Protein AF-0000000086745565 (afdb_homodimer)

Solvent-accessible surface area (backbone atoms only — not comparable to full-atom values): 11510 Å² total; per-residue (Å²): 130,55,70,65,55,52,52,44,17,52,50,44,33,50,50,51,52,50,24,38,62,73,62,27,56,61,54,42,18,61,57,50,69,50,57,51,71,51,57,56,51,26,67,67,38,85,82,17,59,44,42,43,47,15,23,44,37,44,57,38,45,61,80,51,65,63,80,61,75,71,60,42,80,76,49,33,56,52,49,52,48,50,50,50,52,48,49,51,47,42,58,66,63,46,75,80,77,62,73,59,58,70,68,64,105,129,54,69,66,53,53,52,43,18,51,52,45,33,52,51,51,53,49,25,37,61,72,60,27,56,61,56,41,16,62,55,50,70,52,57,52,71,50,56,58,52,26,67,68,38,84,83,16,58,46,41,42,48,16,23,44,38,46,57,40,51,62,72,59,64,67,82,63,79,71,68,46,76,76,50,34,54,48,48,50,47,48,48,45,51,46,47,50,45,42,57,67,63,42,73,78,76,60,74,59,62,69,66,64,104

Secondary structure (DSSP, 8-state):
--HHHHHHHHHHHHHHHHHHHHH-HHHHHHHHTS-HHHHHHHHH-TTSHHHHHHHHHHHHTTTS--------HHHHHHHHHHHHHHHHHHHHHS----GGGGGT-/--HHHHHHHHHHHHHHHHHHHHH-HHHHHHHHTS-HHHHHHHHH-TTSHHHHHHHHHHHHTTT---------HHHHHHHHHHHHHHHHHHHHHS----GGGGGG-

Foldseek 3Di:
DDPVLVVQLVVQLVVVVVVCVVCDLCNVCVVVVHDSVVSVVQNPDCPHVSSVVSSVCSVVVVPVPPVPCPCDDVNVVVVVVVVVVVVVVCVVVVPPPPPVVVVVD/DDPVLVVQLVVQLVVVVVVCVVCDLCNVCVVVVHDSVVSVVQNPDCPHVSSVVSSVCSVVVVPPPPPPPPCPDVNVVVVVVVVVVVVVVCVVVVPPPPPVVVVVD

InterPro domains:
  IPR007933 Transcription activator CII [PF05269] (6-88)
  IPR010982 Lambda repressor-like, DNA-binding domain superfamily [G3DSA:1.10.260.40] (3-91)
  IPR010982 Lambda repressor-like, DNA-binding domain superfamily [SSF47413] (5-90)

Structure (mmCIF, N/CA/C/O backbone):
data_AF-0000000086745565-model_v1
#
loop_
_entity.id
_entity.type
_entity.pdbx_description
1 polymer 'Transcriptional regulator'
#
loop_
_atom_site.group_PDB
_atom_site.id
_atom_site.type_symbol
_atom_site.label_atom_id
_atom_site.label_alt_id
_atom_site.label_comp_id
_atom_site.label_asym_id
_atom_site.label_entity_id
_atom_site.label_seq_id
_atom_site.pdbx_PDB_ins_code
_atom_site.Cartn_x
_atom_site.Cartn_y
_atom_site.Cartn_z
_atom_site.occupancy
_atom_site.B_iso_or_equiv
_atom_site.auth_seq_id
_atom_site.auth_comp_id
_atom_site.auth_asym_id
_atom_site.auth_atom_id
_atom_site.pdbx_PDB_model_num
ATOM 1 N N . MET A 1 1 ? 4.098 -11.688 15.617 1 62.59 1 MET A N 1
ATOM 2 C CA . MET A 1 1 ? 3.461 -10.453 15.172 1 62.59 1 MET A CA 1
ATOM 3 C C . MET A 1 1 ? 2.566 -9.875 16.266 1 62.59 1 MET A C 1
ATOM 5 O O . MET A 1 1 ? 1.896 -10.617 16.984 1 62.59 1 MET A O 1
ATOM 9 N N . ASN A 1 2 ? 2.77 -8.633 16.641 1 78.69 2 ASN A N 1
ATOM 10 C CA . ASN A 1 2 ? 2 -7.973 17.688 1 78.69 2 ASN A CA 1
ATOM 11 C C . ASN A 1 2 ? 0.573 -7.68 17.234 1 78.69 2 ASN A C 1
ATOM 13 O O . ASN A 1 2 ? 0.302 -7.598 16.031 1 78.69 2 ASN A O 1
ATOM 17 N N . ILE A 1 3 ? -0.292 -7.793 18.141 1 84.38 3 ILE A N 1
ATOM 18 C CA . ILE A 1 3 ? -1.722 -7.594 17.938 1 84.38 3 ILE A CA 1
ATOM 19 C C . ILE A 1 3 ? -1.954 -6.293 17.172 1 84.38 3 ILE A C 1
ATOM 21 O O . ILE A 1 3 ? -2.836 -6.223 16.312 1 84.38 3 ILE A O 1
ATOM 25 N N . ALA A 1 4 ? -1.113 -5.414 17.359 1 83.75 4 ALA A N 1
ATOM 26 C CA . ALA A 1 4 ? -1.278 -4.117 16.703 1 83.75 4 ALA A CA 1
ATOM 27 C C . ALA A 1 4 ? -0.975 -4.211 15.219 1 83.75 4 ALA A C 1
ATOM 29 O O . ALA A 1 4 ? -1.675 -3.611 14.398 1 83.75 4 ALA A O 1
ATOM 30 N N . MET A 1 5 ? 0.056 -5.016 14.953 1 85.25 5 MET A N 1
ATOM 31 C CA . MET A 1 5 ? 0.427 -5.211 13.555 1 85.25 5 MET A CA 1
ATOM 32 C C . MET A 1 5 ? -0.632 -6.027 12.82 1 85.25 5 MET A C 1
ATOM 34 O O . MET A 1 5 ? -0.918 -5.77 11.648 1 85.25 5 MET A O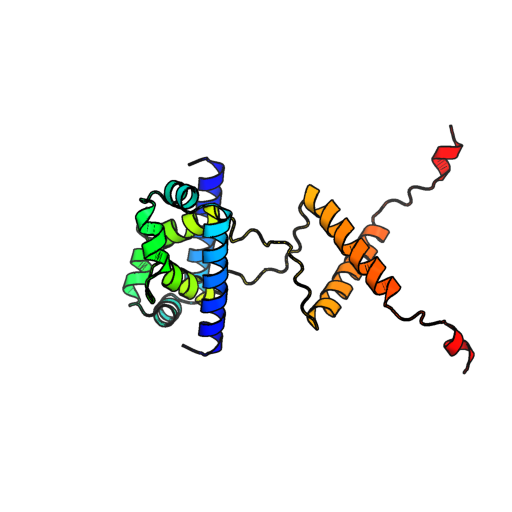 1
ATOM 38 N N . GLU A 1 6 ? -1.213 -6.93 13.523 1 90.75 6 GLU A N 1
ATOM 39 C CA . GLU A 1 6 ? -2.26 -7.762 12.938 1 90.75 6 GLU A CA 1
ATOM 40 C C . GLU A 1 6 ? -3.512 -6.941 12.633 1 90.75 6 GLU A C 1
ATOM 42 O O . GLU A 1 6 ? -4.148 -7.133 11.594 1 90.75 6 GLU A O 1
ATOM 47 N N . ARG A 1 7 ? -3.781 -6.074 13.555 1 90.12 7 ARG A N 1
ATOM 48 C CA . ARG A 1 7 ? -4.953 -5.227 13.359 1 90.12 7 ARG A CA 1
ATOM 49 C C . ARG A 1 7 ? -4.746 -4.281 12.18 1 90.12 7 ARG A C 1
ATOM 51 O O . ARG A 1 7 ? -5.66 -4.078 11.375 1 90.12 7 ARG A O 1
ATOM 58 N N . LYS A 1 8 ? -3.576 -3.824 12.125 1 86.81 8 LYS A N 1
ATOM 59 C CA . LYS A 1 8 ? -3.264 -2.92 11.023 1 86.81 8 LYS A CA 1
ATOM 60 C C . LYS A 1 8 ? -3.291 -3.654 9.688 1 86.81 8 LYS A C 1
ATOM 62 O O . LYS A 1 8 ? -3.801 -3.129 8.695 1 86.81 8 LYS A O 1
ATOM 67 N N . THR A 1 9 ? -2.777 -4.809 9.711 1 92.44 9 THR A N 1
ATOM 68 C CA . THR A 1 9 ? -2.775 -5.637 8.516 1 92.44 9 THR A CA 1
ATOM 69 C C . THR A 1 9 ? -4.199 -5.895 8.031 1 92.44 9 THR A C 1
ATOM 71 O O . THR A 1 9 ? -4.488 -5.773 6.84 1 92.44 9 THR A O 1
ATOM 74 N N . LYS A 1 10 ? -5.043 -6.18 8.961 1 92.06 10 LYS A N 1
ATOM 75 C CA . LYS A 1 10 ? -6.43 -6.477 8.617 1 92.06 10 LYS A CA 1
ATOM 76 C C . LYS A 1 10 ? -7.137 -5.242 8.062 1 92.06 10 LYS A C 1
ATOM 78 O O . LYS A 1 10 ? -7.969 -5.352 7.16 1 92.06 10 LYS A O 1
ATOM 83 N N . GLU A 1 11 ? -6.816 -4.145 8.555 1 87.94 11 GLU A N 1
ATOM 84 C CA . GLU A 1 11 ? -7.395 -2.891 8.078 1 87.94 11 GLU A CA 1
ATOM 85 C C . GLU A 1 11 ? -6.957 -2.592 6.645 1 87.94 11 GLU A C 1
ATOM 87 O O . GLU A 1 11 ? -7.777 -2.207 5.809 1 87.94 11 GLU A O 1
ATOM 92 N N . ILE A 1 12 ? -5.734 -2.766 6.438 1 91.25 12 ILE A N 1
ATOM 93 C CA . ILE A 1 12 ? -5.191 -2.508 5.109 1 91.25 12 ILE A CA 1
ATOM 94 C C . ILE A 1 12 ? -5.785 -3.5 4.109 1 91.25 12 ILE A C 1
ATOM 96 O O . ILE A 1 12 ? -6.188 -3.115 3.01 1 91.25 12 ILE A O 1
ATOM 100 N N . GLU A 1 13 ? -5.863 -4.695 4.559 1 92.44 13 GLU A N 1
ATOM 101 C CA . GLU A 1 13 ? -6.461 -5.727 3.715 1 92.44 13 GLU A CA 1
ATOM 102 C C . GLU A 1 13 ? -7.891 -5.359 3.328 1 92.44 13 GLU A C 1
ATOM 104 O O . GLU A 1 13 ? -8.273 -5.48 2.162 1 92.44 13 GLU A O 1
ATOM 109 N N . SER A 1 14 ? -8.617 -4.938 4.301 1 89.88 14 SER A N 1
ATOM 110 C CA . SER A 1 14 ? -10.008 -4.547 4.059 1 89.88 14 SER A CA 1
ATOM 111 C C . SER A 1 14 ? -10.094 -3.396 3.064 1 89.88 14 SER A C 1
ATOM 113 O O . SER A 1 14 ? -10.953 -3.395 2.182 1 89.88 14 SER A O 1
ATOM 115 N N . ARG A 1 15 ? -9.203 -2.51 3.197 1 88.81 15 ARG A N 1
ATOM 116 C CA . ARG A 1 15 ? -9.18 -1.36 2.299 1 88.81 15 ARG A CA 1
ATOM 117 C C . ARG A 1 15 ? -8.844 -1.786 0.874 1 88.81 15 ARG A C 1
ATOM 119 O O . ARG A 1 15 ? -9.438 -1.289 -0.085 1 88.81 15 ARG A O 1
ATOM 126 N N . ILE A 1 16 ? -7.953 -2.688 0.739 1 93.06 16 ILE A N 1
ATOM 127 C CA . ILE A 1 16 ? -7.566 -3.176 -0.581 1 93.06 16 ILE A CA 1
ATOM 128 C C . ILE A 1 16 ? -8.734 -3.918 -1.221 1 93.06 16 ILE A C 1
ATOM 130 O O . ILE A 1 16 ? -9.062 -3.693 -2.391 1 93.06 16 ILE A O 1
ATOM 134 N N . ARG A 1 17 ? -9.359 -4.695 -0.455 1 92.44 17 ARG A N 1
ATOM 135 C CA . ARG A 1 17 ? -10.492 -5.457 -0.973 1 92.44 17 ARG A CA 1
ATOM 136 C C . ARG A 1 17 ? -11.617 -4.531 -1.417 1 92.44 17 ARG A C 1
ATOM 138 O O . ARG A 1 17 ? -12.203 -4.73 -2.48 1 92.44 17 ARG A O 1
ATOM 145 N N . LYS A 1 18 ? -11.867 -3.547 -0.609 1 87.31 18 LYS A N 1
ATOM 146 C CA . LYS A 1 18 ? -12.883 -2.559 -0.976 1 87.31 18 LYS A CA 1
ATOM 147 C C . LYS A 1 18 ? -12.492 -1.825 -2.256 1 87.31 18 LYS A C 1
ATOM 149 O O . LYS A 1 18 ? -13.344 -1.574 -3.115 1 87.31 18 LYS A O 1
ATOM 154 N N . GLY A 1 19 ? -11.258 -1.539 -2.348 1 88.19 19 GLY A N 1
ATOM 155 C CA . GLY A 1 19 ? -10.773 -0.889 -3.555 1 88.19 19 GLY A CA 1
ATOM 156 C C . GLY A 1 19 ? -10.953 -1.733 -4.801 1 88.19 19 GLY A C 1
ATOM 157 O O . GLY A 1 19 ? -11.305 -1.214 -5.863 1 88.19 19 GLY A O 1
ATOM 158 N N . ILE A 1 20 ? -10.727 -2.975 -4.656 1 92.94 20 ILE A N 1
ATOM 159 C CA . ILE A 1 20 ? -10.898 -3.898 -5.77 1 92.94 20 ILE A CA 1
ATOM 160 C C . ILE A 1 20 ? -12.375 -3.939 -6.18 1 92.94 20 ILE A C 1
ATOM 162 O O . ILE A 1 20 ? -12.695 -3.914 -7.371 1 92.94 20 ILE A O 1
ATOM 166 N N . ILE A 1 21 ? -13.219 -3.951 -5.234 1 89.25 21 ILE A N 1
ATOM 167 C CA . ILE A 1 21 ? -14.648 -4.023 -5.492 1 89.25 21 ILE A CA 1
ATOM 168 C C . ILE A 1 21 ? -15.117 -2.74 -6.176 1 89.25 21 ILE A C 1
ATOM 170 O O . ILE A 1 21 ? -15.852 -2.787 -7.164 1 89.25 21 ILE A O 1
ATOM 174 N N . VAL A 1 22 ? -14.68 -1.612 -5.699 1 85.62 22 VAL A N 1
ATOM 175 C CA . VAL A 1 22 ? -15.109 -0.311 -6.203 1 85.62 22 VAL A CA 1
ATOM 176 C C . VAL A 1 22 ? -14.602 -0.118 -7.633 1 85.62 22 VAL A C 1
ATOM 178 O O . VAL A 1 22 ? -15.336 0.352 -8.5 1 85.62 22 VAL A O 1
ATOM 181 N N . THR A 1 23 ? -13.375 -0.431 -7.867 1 92.06 23 THR A N 1
ATOM 182 C CA . THR A 1 23 ? -12.766 -0.276 -9.188 1 92.06 23 THR A CA 1
ATOM 183 C C . THR A 1 23 ? -13.289 -1.331 -10.156 1 92.06 23 THR A C 1
ATOM 185 O O . THR A 1 23 ? -13.453 -1.062 -11.344 1 92.06 23 THR A O 1
ATOM 188 N N . GLY A 1 24 ? -13.555 -2.508 -9.695 1 93.44 24 GLY A N 1
ATOM 189 C CA . GLY A 1 24 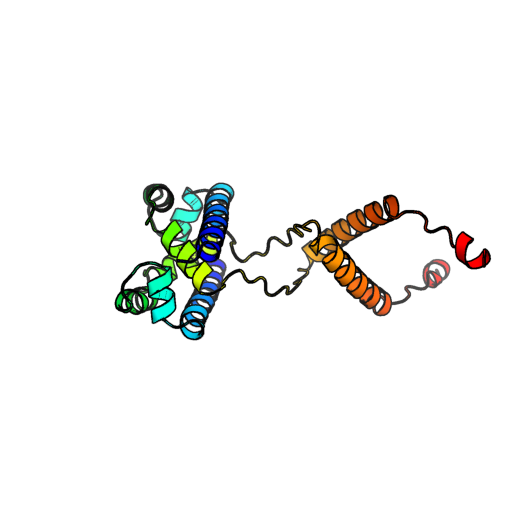? -13.945 -3.652 -10.5 1 93.44 24 GLY A CA 1
ATOM 190 C C . GLY A 1 24 ? -12.82 -4.645 -10.711 1 93.44 24 GLY A C 1
ATOM 191 O O . GLY A 1 24 ? -11.742 -4.277 -11.18 1 93.44 24 GLY A O 1
ATOM 192 N N . PRO A 1 25 ? -13.125 -5.867 -10.344 1 94.19 25 PRO A N 1
ATOM 193 C CA . PRO A 1 25 ? -12.07 -6.891 -10.414 1 94.19 25 PRO A CA 1
ATOM 194 C C . PRO A 1 25 ? -11.461 -7.012 -11.805 1 94.19 25 PRO A C 1
ATOM 196 O O . PRO A 1 25 ? -10.25 -7.242 -11.93 1 94.19 25 PRO A O 1
ATOM 199 N N . LYS A 1 26 ? -12.219 -6.832 -12.836 1 95.56 26 LYS A N 1
ATOM 200 C CA . LYS A 1 26 ? -11.711 -6.918 -14.195 1 95.56 26 LYS A CA 1
ATOM 201 C C . LYS A 1 26 ? -10.75 -5.77 -14.492 1 95.56 26 LYS A C 1
ATOM 203 O O . LYS A 1 26 ? -9.703 -5.977 -15.117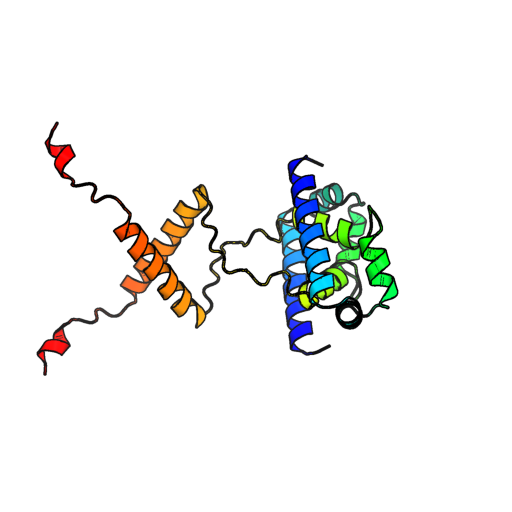 1 95.56 26 LYS A O 1
ATOM 208 N N . HIS A 1 27 ? -11.078 -4.625 -14.102 1 94.81 27 HIS A N 1
ATOM 209 C CA . HIS A 1 27 ? -10.234 -3.455 -14.328 1 94.81 27 HIS A CA 1
ATOM 210 C C . HIS A 1 27 ? -8.93 -3.557 -13.539 1 94.81 27 HIS A C 1
ATOM 212 O O . HIS A 1 27 ? -7.863 -3.217 -14.062 1 94.81 27 HIS A O 1
ATOM 218 N N . VAL A 1 28 ? -9.039 -4.043 -12.352 1 95.69 28 VAL A N 1
ATOM 219 C CA . VAL A 1 28 ? -7.844 -4.215 -11.531 1 95.69 28 VAL A CA 1
ATOM 220 C C . VAL A 1 28 ? -6.922 -5.25 -12.172 1 95.69 28 VAL A C 1
ATOM 222 O O . VAL A 1 28 ? -5.707 -5.039 -12.258 1 95.69 28 VAL A O 1
ATOM 225 N N . ALA A 1 29 ? -7.52 -6.352 -12.656 1 97.25 29 ALA A N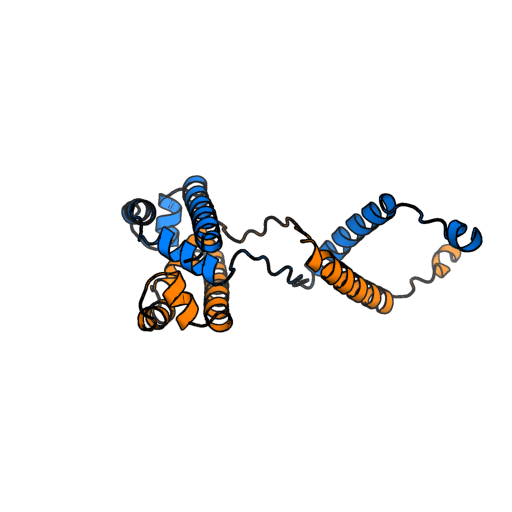 1
ATOM 226 C CA . ALA A 1 29 ? -6.742 -7.402 -13.305 1 97.25 29 ALA A CA 1
ATOM 227 C C . ALA A 1 29 ? -6 -6.863 -14.523 1 97.25 29 ALA A C 1
ATOM 229 O O . ALA A 1 29 ? -4.812 -7.137 -14.703 1 97.25 29 ALA A O 1
ATOM 230 N N . ASP A 1 30 ? -6.672 -6.074 -15.273 1 95.25 30 ASP A N 1
ATOM 231 C CA . ASP A 1 30 ? -6.074 -5.473 -16.469 1 95.25 30 ASP A CA 1
ATOM 232 C C . ASP A 1 30 ? -4.93 -4.535 -16.094 1 95.25 30 ASP A C 1
ATOM 234 O O . ASP A 1 30 ? -3.898 -4.504 -16.766 1 95.25 30 ASP A O 1
ATOM 238 N N . ALA A 1 31 ? -5.102 -3.869 -15.008 1 93.62 31 ALA A N 1
ATOM 239 C CA . ALA A 1 31 ? -4.098 -2.906 -14.562 1 93.62 31 ALA A CA 1
ATOM 240 C C . ALA A 1 31 ? -2.842 -3.613 -14.062 1 93.62 31 ALA A C 1
ATOM 242 O O . ALA A 1 31 ? -1.726 -3.129 -14.266 1 93.62 31 ALA A O 1
ATOM 243 N N . VAL A 1 32 ? -3.064 -4.73 -13.406 1 94.19 32 VAL A N 1
ATOM 244 C CA . VAL A 1 32 ? -1.944 -5.469 -12.836 1 94.19 32 VAL A CA 1
ATOM 245 C C . VAL A 1 32 ? -1.324 -6.371 -13.898 1 94.19 32 VAL A C 1
ATOM 247 O O . VAL A 1 32 ? -0.144 -6.723 -13.82 1 94.19 32 VAL A O 1
ATOM 250 N N . GLY A 1 33 ? -2.047 -6.793 -14.852 1 93.44 33 GLY A N 1
ATOM 251 C CA . GLY A 1 33 ? -1.58 -7.672 -15.914 1 93.44 33 GLY A CA 1
ATOM 252 C C . GLY A 1 33 ? -1.79 -9.141 -15.602 1 93.44 33 GLY A C 1
ATOM 253 O O . GLY A 1 33 ? -0.918 -9.969 -15.875 1 93.44 33 GLY A O 1
ATOM 254 N N . VAL A 1 34 ? -2.824 -9.445 -14.914 1 94.5 34 VAL A N 1
ATOM 255 C CA . VAL A 1 34 ? -3.141 -10.836 -14.586 1 94.5 34 VAL A CA 1
ATOM 256 C C . VAL A 1 34 ? -4.555 -11.164 -15.055 1 94.5 34 VAL A C 1
ATOM 258 O O . VAL A 1 34 ? -5.281 -10.281 -15.523 1 94.5 34 VAL A O 1
ATOM 261 N N . HIS A 1 35 ? -4.855 -12.422 -15.016 1 95.38 35 HIS A N 1
ATOM 262 C CA . HIS A 1 35 ? -6.227 -12.82 -15.312 1 95.38 35 HIS A CA 1
ATOM 263 C C . HIS A 1 35 ? -7.156 -12.5 -14.148 1 95.38 35 HIS A C 1
ATOM 265 O O . HIS A 1 35 ? -6.762 -12.609 -12.984 1 95.38 35 HIS A O 1
ATOM 271 N N . GLN A 1 36 ? -8.352 -12.219 -14.492 1 93.44 36 GLN A N 1
ATOM 272 C CA . GLN A 1 36 ? -9.352 -11.836 -13.492 1 93.44 36 GLN A CA 1
ATOM 273 C C . GLN A 1 36 ? -9.516 -12.93 -12.445 1 93.44 36 GLN A C 1
ATOM 275 O O . GLN A 1 36 ? -9.75 -12.641 -11.266 1 93.44 36 GLN A O 1
ATOM 280 N N . SER A 1 37 ? -9.32 -14.094 -12.805 1 94 37 SER A N 1
ATOM 281 C CA . SER A 1 37 ? -9.469 -15.211 -11.875 1 94 37 SER A CA 1
ATOM 282 C C . SER A 1 37 ? -8.414 -15.164 -10.773 1 94 37 SER A C 1
ATOM 284 O O . SER A 1 37 ? -8.609 -15.727 -9.695 1 94 37 SER A O 1
ATOM 286 N N . GLN A 1 38 ? -7.312 -14.539 -11.102 1 94.56 38 GLN A N 1
ATOM 287 C CA . GLN A 1 38 ? -6.238 -14.422 -10.117 1 94.56 38 GLN A CA 1
ATOM 288 C C . GLN A 1 38 ? -6.617 -13.469 -8.992 1 94.56 38 GLN A C 1
ATOM 290 O O . GLN A 1 38 ? -6.23 -13.672 -7.84 1 94.56 38 GLN A O 1
ATOM 295 N N . ILE A 1 39 ? -7.473 -12.484 -9.312 1 94.62 39 ILE A N 1
ATOM 296 C CA . ILE A 1 39 ? -7.859 -11.469 -8.336 1 94.62 39 ILE A CA 1
ATOM 297 C C . ILE A 1 39 ? -8.617 -12.125 -7.184 1 94.62 39 ILE A C 1
ATOM 299 O O . ILE A 1 39 ? -8.375 -11.805 -6.016 1 94.62 39 ILE A O 1
ATOM 303 N N . SER A 1 40 ? -9.5 -13.07 -7.488 1 92.62 40 SER A N 1
ATOM 304 C CA . SER A 1 40 ? -10.25 -13.789 -6.461 1 92.62 40 SER A CA 1
ATOM 305 C C . SER A 1 40 ? -9.32 -14.617 -5.586 1 92.62 40 SER A C 1
ATOM 307 O O . SER A 1 40 ? -9.492 -14.672 -4.367 1 92.62 40 SER A O 1
ATOM 309 N N . ARG A 1 41 ? -8.352 -15.234 -6.262 1 92 41 ARG A N 1
ATOM 310 C CA . ARG A 1 41 ? -7.398 -16.062 -5.539 1 92 41 ARG A CA 1
ATOM 311 C C . ARG A 1 41 ? -6.539 -15.234 -4.598 1 92 41 ARG A C 1
ATOM 313 O O . ARG A 1 41 ? -6.234 -15.656 -3.482 1 92 41 ARG A O 1
ATOM 320 N N . TRP A 1 42 ? -6.172 -14.055 -5.043 1 93.31 42 TRP A N 1
ATOM 321 C CA . TRP A 1 42 ? -5.359 -13.141 -4.246 1 93.31 42 TRP A CA 1
ATOM 322 C C . TRP A 1 42 ? -6.074 -12.766 -2.951 1 93.31 42 TRP A C 1
ATOM 324 O O . TRP A 1 42 ? -5.426 -12.516 -1.931 1 93.31 42 TRP A O 1
ATOM 334 N N . GLN A 1 43 ? -7.395 -12.75 -2.939 1 92.06 43 GLN A N 1
ATOM 335 C CA . GLN A 1 43 ? -8.188 -12.281 -1.809 1 92.06 43 GLN A CA 1
ATOM 336 C C . GLN A 1 43 ? -8.586 -13.438 -0.901 1 92.06 43 GLN A C 1
ATOM 338 O O . GLN A 1 43 ? -8.836 -13.242 0.291 1 92.06 43 GLN A O 1
ATOM 343 N N . ALA A 1 44 ? -8.602 -14.602 -1.415 1 83.88 44 ALA A N 1
ATOM 344 C CA . ALA A 1 44 ? -9.188 -15.75 -0.729 1 83.88 44 ALA A CA 1
ATOM 345 C C . ALA A 1 44 ? -8.18 -16.406 0.201 1 83.88 44 ALA A C 1
ATOM 347 O O . ALA A 1 44 ? -8.531 -16.859 1.295 1 83.88 44 ALA A O 1
ATOM 348 N N . GLU A 1 45 ? -6.953 -16.391 -0.174 1 83.56 45 GLU A N 1
ATOM 349 C CA . GLU A 1 45 ? -5.945 -17.125 0.58 1 83.56 45 GLU A CA 1
ATOM 350 C C . GLU A 1 45 ? -5.465 -16.328 1.787 1 83.56 45 GLU A C 1
ATOM 352 O O . GLU A 1 45 ? -5.195 -15.133 1.676 1 83.56 45 GLU A O 1
ATOM 357 N N . GLU A 1 46 ? -5.41 -16.953 2.945 1 82.62 46 GLU A N 1
ATOM 358 C CA . GLU A 1 46 ? -4.938 -16.359 4.191 1 82.62 46 GLU A CA 1
ATOM 359 C C . GLU A 1 46 ? -3.51 -15.844 4.047 1 82.62 46 GLU A C 1
ATOM 361 O O . GLU A 1 46 ? -3.145 -14.836 4.652 1 82.62 46 GLU A O 1
ATOM 366 N N . THR A 1 47 ? -2.797 -16.5 3.273 1 82.88 47 THR A N 1
ATOM 367 C CA . THR A 1 47 ? -1.428 -16.078 3.006 1 82.88 47 THR A CA 1
ATOM 368 C C . THR A 1 47 ? -1.267 -15.648 1.55 1 82.88 47 THR A C 1
ATOM 370 O O . THR A 1 47 ? -0.213 -15.867 0.947 1 82.88 47 THR A O 1
ATOM 373 N N . GLY A 1 48 ? -2.377 -15.141 1.035 1 91.25 48 GLY A N 1
ATOM 374 C CA . GLY A 1 48 ? -2.377 -14.75 -0.365 1 91.25 48 GLY A CA 1
ATOM 375 C C . GLY A 1 48 ? -1.717 -13.406 -0.607 1 91.25 48 GLY A C 1
ATOM 376 O O . GLY A 1 48 ? -1.173 -12.797 0.318 1 91.25 48 GLY A O 1
ATOM 377 N N . PHE A 1 49 ? -1.787 -13.094 -1.826 1 94.56 49 PHE A N 1
ATOM 378 C CA . PHE A 1 49 ? -1.134 -11.883 -2.305 1 94.56 49 PHE A CA 1
ATOM 379 C C . PHE A 1 49 ? -1.613 -10.664 -1.525 1 94.56 49 PHE A C 1
ATOM 381 O O . PHE A 1 49 ? -0.803 -9.867 -1.059 1 94.56 49 PHE A O 1
ATOM 388 N N . VAL A 1 50 ? -2.869 -10.5 -1.287 1 96.25 50 VAL A N 1
ATOM 389 C CA . VAL A 1 50 ? -3.453 -9.328 -0.648 1 96.25 50 VAL A CA 1
ATOM 390 C C . VAL A 1 50 ? -3.029 -9.273 0.818 1 96.25 50 VAL A C 1
ATOM 392 O O . VAL A 1 50 ? -2.67 -8.203 1.328 1 96.25 50 VAL A O 1
ATOM 395 N N . THR A 1 51 ? -3.014 -10.461 1.437 1 95.06 51 THR A N 1
ATOM 396 C CA . THR A 1 51 ? -2.59 -10.523 2.832 1 95.06 51 THR A CA 1
ATOM 397 C C . THR A 1 51 ? -1.113 -10.164 2.965 1 95.06 51 THR A C 1
ATOM 399 O O . THR A 1 51 ? -0.735 -9.391 3.846 1 95.06 51 THR A O 1
ATOM 402 N N . LYS A 1 52 ? -0.269 -10.68 2.115 1 95.38 52 LYS A N 1
ATOM 403 C CA . LYS A 1 52 ? 1.163 -10.398 2.146 1 95.38 52 LYS A CA 1
ATOM 404 C C . LYS A 1 52 ? 1.436 -8.922 1.865 1 95.38 52 LYS A C 1
ATOM 406 O O . LYS A 1 52 ? 2.287 -8.305 2.514 1 95.38 52 LYS A O 1
ATOM 411 N N . ALA A 1 53 ? 0.639 -8.43 0.9 1 96.38 53 ALA A N 1
ATOM 412 C CA . ALA A 1 53 ? 0.774 -7.008 0.59 1 96.38 53 ALA A CA 1
ATOM 413 C C . ALA A 1 53 ? 0.368 -6.145 1.781 1 96.38 53 ALA A C 1
ATOM 415 O O . ALA A 1 53 ? 1.05 -5.172 2.111 1 96.38 53 ALA A O 1
ATOM 416 N N . ALA A 1 54 ? -0.643 -6.574 2.395 1 95 54 ALA A N 1
ATOM 417 C CA . ALA A 1 54 ? -1.113 -5.82 3.555 1 95 54 ALA A CA 1
ATOM 418 C C . ALA A 1 54 ? -0.095 -5.875 4.691 1 95 54 ALA A C 1
ATOM 420 O O . ALA A 1 54 ? 0.161 -4.863 5.352 1 95 54 ALA A O 1
ATOM 421 N N . LYS A 1 55 ? 0.465 -7.004 4.941 1 95.25 55 LYS A N 1
ATOM 422 C CA . LYS A 1 55 ? 1.491 -7.152 5.973 1 95.25 55 LYS A CA 1
ATOM 423 C C . LYS A 1 55 ? 2.711 -6.289 5.66 1 95.25 55 LYS A C 1
ATOM 425 O O . LYS A 1 55 ? 3.27 -5.652 6.551 1 95.25 55 LYS A O 1
ATOM 430 N N . LEU A 1 56 ? 3.078 -6.316 4.441 1 95.56 56 LEU A N 1
ATOM 431 C CA . LEU A 1 56 ? 4.191 -5.484 4 1 95.56 56 LEU A CA 1
ATOM 432 C C . LEU A 1 56 ? 3.912 -4.008 4.277 1 95.56 56 LEU A C 1
ATOM 434 O O . LEU A 1 56 ? 4.73 -3.322 4.891 1 95.56 56 LEU A O 1
ATOM 438 N N . LEU A 1 57 ? 2.754 -3.562 3.855 1 94.12 57 LEU A N 1
ATOM 439 C CA . LEU A 1 57 ? 2.381 -2.162 4.023 1 94.12 57 LEU A CA 1
ATOM 440 C C . LEU A 1 57 ? 2.277 -1.8 5.5 1 94.12 57 LEU A C 1
ATOM 442 O O . LEU A 1 57 ? 2.693 -0.712 5.906 1 94.12 57 LEU A O 1
ATOM 446 N N . ALA A 1 58 ? 1.766 -2.697 6.234 1 92.56 58 ALA A N 1
ATOM 447 C CA . ALA A 1 58 ? 1.683 -2.475 7.676 1 92.56 58 ALA A CA 1
ATOM 448 C C . ALA A 1 58 ? 3.072 -2.393 8.297 1 92.56 58 ALA A C 1
ATOM 450 O O . ALA A 1 58 ? 3.334 -1.528 9.141 1 92.56 58 ALA A O 1
ATOM 451 N N . ALA A 1 59 ? 3.906 -3.236 7.922 1 93.88 59 ALA A N 1
ATOM 452 C CA . ALA A 1 59 ? 5.25 -3.305 8.492 1 93.88 59 ALA A CA 1
ATOM 453 C C . ALA A 1 59 ? 6.031 -2.025 8.203 1 93.88 59 ALA A C 1
ATOM 455 O O . ALA A 1 59 ? 6.801 -1.56 9.055 1 93.88 59 ALA A O 1
ATOM 456 N N . ILE A 1 60 ? 5.75 -1.476 7.059 1 90.06 60 ILE A N 1
ATOM 457 C CA . ILE A 1 60 ? 6.559 -0.326 6.668 1 90.06 60 ILE A CA 1
ATOM 458 C C . ILE A 1 60 ? 5.828 0.966 7.023 1 90.06 60 ILE A C 1
ATOM 460 O O . ILE A 1 60 ? 6.34 2.062 6.785 1 90.06 60 ILE A O 1
ATOM 464 N N . GLY A 1 61 ? 4.645 0.823 7.52 1 85.62 61 GLY A N 1
ATOM 465 C CA . GLY A 1 61 ? 3.875 2.012 7.852 1 85.62 61 GLY A CA 1
ATOM 466 C C . GLY A 1 61 ? 3.461 2.814 6.633 1 85.62 61 GLY A C 1
ATOM 467 O O . GLY A 1 61 ? 3.561 4.043 6.629 1 85.62 61 GLY A O 1
ATOM 468 N N . PHE A 1 62 ? 3.248 2.098 5.527 1 80.88 62 PHE A N 1
ATOM 469 C CA . PHE A 1 62 ? 2.926 2.707 4.242 1 80.88 62 PHE A CA 1
ATOM 470 C C . PHE A 1 62 ? 1.725 3.637 4.371 1 80.88 62 PHE A C 1
ATOM 472 O O . PHE A 1 62 ? 1.688 4.699 3.75 1 80.88 62 PHE A O 1
ATOM 479 N N . GLU A 1 63 ? 0.603 3.525 4.996 1 60.5 63 GLU A N 1
ATOM 480 C CA . GLU A 1 63 ? -0.539 4.418 5.176 1 60.5 63 GLU A CA 1
ATOM 481 C C . GLU A 1 63 ? -0.167 5.621 6.035 1 60.5 63 GLU A C 1
ATOM 483 O O . GLU A 1 63 ? -0.936 6.578 6.137 1 60.5 63 GLU A O 1
ATOM 488 N N . THR A 1 64 ? 0.911 5.34 6.68 1 45.12 64 THR A N 1
ATOM 489 C CA . THR A 1 64 ? 1.147 6.422 7.629 1 45.12 64 THR A CA 1
ATOM 490 C C . THR A 1 64 ? 1.388 7.738 6.895 1 45.12 64 THR A C 1
ATOM 492 O O . THR A 1 64 ? 2.344 7.863 6.129 1 45.12 64 THR A O 1
ATOM 495 N N . PRO A 1 65 ? 0.371 8.172 6.301 1 40.25 65 PRO A N 1
ATOM 496 C CA . PRO A 1 65 ? 0.603 9.5 5.723 1 40.25 65 PRO A CA 1
ATOM 497 C C . PRO A 1 65 ? 1.726 10.258 6.422 1 40.25 65 PRO A C 1
ATOM 499 O O . PRO A 1 65 ? 1.741 10.352 7.652 1 40.25 65 PRO A O 1
ATOM 502 N N . VAL A 1 66 ? 2.869 9.844 6.086 1 33.53 66 VAL A N 1
ATOM 503 C CA . VAL A 1 66 ? 3.838 10.867 6.453 1 33.53 66 VAL A CA 1
ATOM 504 C C . VAL A 1 66 ? 3.219 12.25 6.277 1 33.53 66 VAL A C 1
ATOM 506 O O . VAL A 1 66 ? 2.674 12.562 5.215 1 33.53 66 VAL A O 1
ATOM 509 N N . SER A 1 67 ? 2.48 12.703 7.223 1 33.06 67 SER A N 1
ATOM 510 C CA . SER A 1 67 ? 2.219 14.141 7.207 1 33.06 67 SER A CA 1
ATOM 511 C C . SER A 1 67 ? 3.328 14.898 6.484 1 33.06 67 SER A C 1
ATOM 513 O O . SER A 1 67 ? 4.086 15.641 7.113 1 33.06 67 SER A O 1
ATOM 515 N N . GLU A 1 68 ? 4.117 14.148 5.734 1 32.03 68 GLU A N 1
ATOM 516 C CA . GLU A 1 68 ? 5.066 15.062 5.105 1 32.03 68 GLU A CA 1
ATOM 517 C C . GLU A 1 68 ? 4.367 15.977 4.102 1 32.03 68 GLU A C 1
ATOM 519 O O . GLU A 1 68 ? 3.631 15.508 3.232 1 32.03 68 GLU A O 1
ATOM 524 N N . VAL A 1 69 ? 3.793 17 4.633 1 32.06 69 VAL A N 1
ATOM 525 C CA . VAL A 1 69 ? 3.434 18.188 3.846 1 32.06 69 VAL A CA 1
ATOM 526 C C . VAL A 1 69 ? 4.414 18.344 2.686 1 32.06 69 VAL A C 1
ATOM 528 O O . VAL A 1 69 ? 5.594 18.641 2.895 1 32.06 69 VAL A O 1
ATOM 531 N N . ILE A 1 70 ? 4.512 17.438 1.848 1 33.38 70 ILE A N 1
ATOM 532 C CA . ILE A 1 70 ? 5.266 17.859 0.673 1 33.38 70 ILE A CA 1
ATOM 533 C C . ILE A 1 70 ? 4.508 18.969 -0.057 1 33.38 70 ILE A C 1
ATOM 535 O O . ILE A 1 70 ? 3.383 18.766 -0.519 1 33.38 70 ILE A O 1
ATOM 539 N N . ILE A 1 71 ? 4.426 20.109 0.488 1 31.69 71 ILE A N 1
ATOM 540 C CA . ILE A 1 71 ? 3.916 21.297 -0.174 1 31.69 71 ILE A CA 1
ATOM 541 C C . ILE A 1 71 ? 4.488 21.391 -1.586 1 31.69 71 ILE A C 1
ATOM 543 O O . ILE A 1 71 ? 5.703 21.531 -1.762 1 31.69 71 ILE A O 1
ATOM 547 N N . HIS A 1 72 ? 4.062 20.641 -2.418 1 34.34 72 HIS A N 1
ATOM 548 C CA . HIS A 1 72 ? 4.402 20.969 -3.799 1 34.34 72 HIS A CA 1
ATOM 549 C C . HIS A 1 72 ? 4.121 22.438 -4.098 1 34.34 72 HIS A C 1
ATOM 551 O O . HIS A 1 72 ? 3.342 23.078 -3.393 1 34.34 72 HIS A O 1
ATOM 557 N N . GLY A 1 73 ? 4.891 22.891 -5.039 1 33.47 73 GLY A N 1
ATOM 558 C CA . GLY A 1 73 ? 4.816 24.281 -5.418 1 33.47 73 GLY A CA 1
ATOM 559 C C . GLY A 1 73 ? 3.398 24.828 -5.445 1 33.47 73 GLY A C 1
ATOM 560 O O . GLY A 1 73 ? 3.104 25.844 -4.816 1 33.47 73 GLY A O 1
ATOM 561 N N . GLU A 1 74 ? 2.566 24.359 -6.355 1 39.59 74 GLU A N 1
ATOM 562 C CA . GLU A 1 74 ? 1.217 24.891 -6.5 1 39.59 74 GLU A CA 1
ATOM 563 C C . GLU A 1 74 ? 0.34 24.516 -5.312 1 39.59 74 GLU A C 1
ATOM 565 O O . GLU A 1 74 ? -0.496 25.297 -4.871 1 39.59 74 GLU A O 1
ATOM 570 N N . GLU A 1 75 ? 0.532 23.453 -4.785 1 40.41 75 GLU A N 1
ATOM 571 C CA . GLU A 1 75 ? -0.269 22.953 -3.676 1 40.41 75 GLU A CA 1
ATOM 572 C C . GLU A 1 75 ? 0.159 23.578 -2.354 1 40.41 75 GLU A C 1
ATOM 574 O O . GLU A 1 75 ? -0.64 23.688 -1.42 1 40.41 75 GLU A O 1
ATOM 579 N N . THR A 1 76 ? 1.298 24.062 -2.303 1 44.78 76 THR A N 1
ATOM 580 C CA . THR A 1 76 ? 1.749 24.859 -1.163 1 44.78 76 THR A CA 1
ATOM 581 C C . THR A 1 76 ? 0.762 25.969 -0.857 1 44.78 76 THR A C 1
ATOM 583 O O . THR A 1 76 ? 0.448 26.234 0.307 1 44.78 76 THR A O 1
ATOM 586 N N . ALA A 1 77 ? 0.325 26.531 -1.952 1 44.88 77 ALA A N 1
ATOM 587 C CA . ALA A 1 77 ? -0.611 27.641 -1.792 1 44.88 77 ALA A CA 1
ATOM 588 C C . ALA A 1 77 ? -1.935 27.156 -1.203 1 44.88 77 ALA A C 1
ATOM 590 O O . ALA A 1 77 ? -2.521 27.828 -0.353 1 44.88 77 ALA A O 1
ATOM 591 N N . GLN A 1 78 ? -2.334 26.031 -1.58 1 45.56 78 GLN A N 1
ATOM 592 C CA . GLN A 1 78 ? -3.611 25.516 -1.104 1 45.56 78 GLN A CA 1
ATOM 593 C C . GLN A 1 78 ? -3.5 25 0.332 1 45.56 78 GLN A C 1
ATOM 595 O O . GLN A 1 78 ? -4.41 25.203 1.138 1 45.56 78 GLN A O 1
ATOM 600 N N . ILE A 1 79 ? -2.467 24.375 0.588 1 50.34 79 ILE A N 1
ATOM 601 C CA . ILE A 1 79 ? -2.24 23.938 1.965 1 50.34 79 ILE A CA 1
ATOM 602 C C . ILE A 1 79 ? -2.107 25.172 2.869 1 50.34 79 ILE A C 1
ATOM 604 O O . ILE A 1 79 ? -2.682 25.203 3.959 1 50.34 79 ILE A O 1
ATOM 608 N N . ALA A 1 80 ? -1.342 26.109 2.342 1 48.31 80 ALA A N 1
ATOM 609 C CA . ALA A 1 80 ? -1.256 27.359 3.088 1 48.31 80 ALA A CA 1
ATOM 610 C C . ALA A 1 80 ? -2.645 27.922 3.369 1 48.31 80 ALA A C 1
ATOM 612 O O . ALA A 1 80 ? -2.916 28.391 4.477 1 48.31 80 ALA A O 1
ATOM 613 N N . LYS A 1 81 ? -3.439 27.766 2.424 1 51.56 81 LYS A N 1
ATOM 614 C CA . LYS A 1 81 ? -4.793 28.297 2.574 1 51.56 81 LYS A CA 1
ATOM 615 C C . LYS A 1 81 ? -5.602 27.453 3.561 1 51.56 81 LYS A C 1
ATOM 617 O O . LYS A 1 81 ? -6.328 27.984 4.398 1 51.56 81 LYS A O 1
ATOM 622 N N . ALA A 1 82 ? -5.438 26.234 3.451 1 51.53 82 ALA A N 1
ATOM 623 C CA . ALA A 1 82 ? -6.203 25.344 4.324 1 51.53 82 ALA A CA 1
ATOM 624 C C . ALA A 1 82 ? -5.719 25.438 5.77 1 51.53 82 ALA A C 1
ATOM 626 O O . ALA A 1 82 ? -6.523 25.469 6.703 1 51.53 82 ALA A O 1
ATOM 627 N N . LEU A 1 83 ? -4.469 25.5 5.891 1 54.5 83 LEU A N 1
ATOM 628 C CA . LEU A 1 83 ? -3.883 25.688 7.215 1 54.5 83 LEU A CA 1
ATOM 629 C C . LEU A 1 83 ? -4.332 27.016 7.824 1 54.5 83 LEU A C 1
ATOM 631 O O . LEU A 1 83 ? -4.641 27.078 9.016 1 54.5 83 LEU A O 1
ATOM 635 N N . GLN A 1 84 ? -4.324 27.969 7.02 1 51.69 84 GLN A N 1
ATOM 636 C CA . GLN A 1 84 ? -4.828 29.266 7.461 1 51.69 84 GLN A CA 1
ATOM 637 C C . GLN A 1 84 ? -6.273 29.156 7.941 1 51.69 84 GLN A C 1
ATOM 639 O O . GLN A 1 84 ? -6.641 29.75 8.961 1 51.69 84 GLN A O 1
ATOM 644 N N . GLU A 1 85 ? -6.953 28.438 7.277 1 52.06 85 GLU A N 1
ATOM 645 C CA . GLU A 1 85 ? -8.359 28.297 7.637 1 52.06 85 GLU A CA 1
ATOM 646 C C . GLU A 1 85 ? -8.516 27.516 8.945 1 52.06 85 GLU A C 1
ATOM 648 O O . GLU A 1 85 ? -9.352 27.875 9.781 1 52.06 85 GLU A O 1
ATOM 653 N N . MET A 1 86 ? -7.719 26.609 9.109 1 51.69 86 MET A N 1
ATOM 654 C CA . MET A 1 86 ? -7.766 25.828 10.336 1 51.69 86 MET A CA 1
ATOM 655 C C . MET A 1 86 ? -7.281 26.641 11.523 1 51.69 86 MET A C 1
ATOM 657 O O . MET A 1 86 ? -7.871 26.594 12.602 1 51.69 86 MET A O 1
ATOM 661 N N . LEU A 1 87 ? -6.215 27.297 11.305 1 49.38 87 LEU A N 1
ATOM 662 C CA . LEU A 1 87 ? -5.695 28.172 12.352 1 49.38 87 LEU A CA 1
ATOM 663 C C . LEU A 1 87 ? -6.715 29.25 12.727 1 49.38 87 LEU A C 1
ATOM 665 O O . LEU A 1 87 ? -6.855 29.594 13.898 1 49.38 87 LEU A O 1
ATOM 669 N N . SER A 1 88 ? -7.285 29.672 11.773 1 50.19 88 SER A N 1
ATOM 670 C CA . SER A 1 88 ? -8.344 30.641 12.023 1 50.19 88 SER A CA 1
ATOM 671 C C . SER A 1 88 ? -9.461 30.031 12.867 1 50.19 88 SER A C 1
ATOM 673 O O . SER A 1 88 ? -10 30.703 13.758 1 50.19 88 SER A O 1
ATOM 675 N N . HIS A 1 89 ? -9.695 28.844 12.625 1 51.56 89 HIS A N 1
ATOM 676 C CA . HIS A 1 89 ? -10.734 28.172 13.383 1 51.56 89 HIS A CA 1
ATOM 677 C C . HIS A 1 89 ? -10.281 27.875 14.805 1 51.56 89 HIS A C 1
ATOM 679 O O . HIS A 1 89 ? -11.055 28 15.75 1 51.56 89 HIS A O 1
ATOM 685 N N . LEU A 1 90 ? -9.133 27.453 14.898 1 47.06 90 LEU A N 1
ATOM 686 C CA . LEU A 1 90 ? -8.57 27.188 16.219 1 47.06 90 LEU A CA 1
ATOM 687 C C . LEU A 1 90 ? -8.422 28.484 17.016 1 47.06 90 LEU A C 1
ATOM 689 O O . LEU A 1 90 ? -8.648 28.5 18.234 1 47.06 90 LEU A O 1
ATOM 693 N N . ARG A 1 91 ? -7.93 29.359 16.297 1 48.47 91 ARG A N 1
ATOM 694 C CA . ARG A 1 91 ? -7.922 30.672 16.938 1 48.47 91 ARG A CA 1
ATOM 695 C C . ARG A 1 91 ? -9.328 31.094 17.344 1 48.47 91 ARG A C 1
ATOM 697 O O . ARG A 1 91 ? -9.516 31.688 18.406 1 48.47 91 ARG A O 1
ATOM 704 N N . GLU A 1 92 ? -10.164 30.672 16.547 1 48.25 92 GLU A N 1
ATOM 705 C CA . GLU A 1 92 ? -11.516 31.016 16.953 1 48.25 92 GLU A CA 1
ATOM 706 C C . GLU A 1 92 ? -12 30.125 18.094 1 48.25 92 GLU A C 1
ATOM 708 O O . GLU A 1 92 ? -12.773 30.562 18.953 1 48.25 92 GLU A O 1
ATOM 713 N N . SER A 1 93 ? -11.477 28.906 18.078 1 43.88 93 SER A N 1
ATOM 714 C CA . SER A 1 93 ? -11.914 28.031 19.156 1 43.88 93 SER A CA 1
ATOM 715 C C . SER A 1 93 ? -10.945 28.094 20.344 1 43.88 93 SER A C 1
ATOM 717 O O . SER A 1 93 ? -11.188 27.469 21.375 1 43.88 93 SER A O 1
ATOM 719 N N . ALA A 1 94 ? -9.672 28.469 20.203 1 42.44 94 ALA A N 1
ATOM 720 C CA . ALA A 1 94 ? -8.781 28.641 21.344 1 42.44 94 ALA A CA 1
ATOM 721 C C . ALA A 1 94 ? -9.367 29.641 22.344 1 42.44 94 ALA A C 1
ATOM 723 O O . ALA A 1 94 ? -9.773 30.734 21.969 1 42.44 94 ALA A O 1
ATOM 724 N N . PRO A 1 95 ? -9.711 29.188 23.359 1 39.75 95 PRO A N 1
ATOM 725 C CA . PRO A 1 95 ? -10.156 30.109 24.422 1 39.75 95 PRO A CA 1
ATOM 726 C C . PRO A 1 95 ? -9.234 31.312 24.578 1 39.75 95 PRO A C 1
ATOM 728 O O . PRO A 1 95 ? -8.047 31.234 24.25 1 39.75 95 PRO A O 1
ATOM 731 N N . SER A 1 96 ? -9.516 32.625 24.375 1 39.09 96 SER A N 1
ATOM 732 C CA . SER A 1 96 ? -8.953 33.875 24.859 1 39.09 96 SER A CA 1
ATOM 733 C C . SER A 1 96 ? -8.242 33.688 26.188 1 39.09 96 SER A C 1
ATOM 735 O O . SER A 1 96 ? -8.883 33.5 27.219 1 39.09 96 SER A O 1
ATOM 737 N N . VAL A 1 97 ? -7.367 32.875 26.375 1 39.56 97 VAL A N 1
ATOM 738 C CA . VAL A 1 97 ? -6.672 32.969 27.656 1 39.56 97 VAL A CA 1
ATOM 739 C C . VAL A 1 97 ? -6.293 34.438 27.906 1 39.56 97 VAL A C 1
ATOM 741 O O 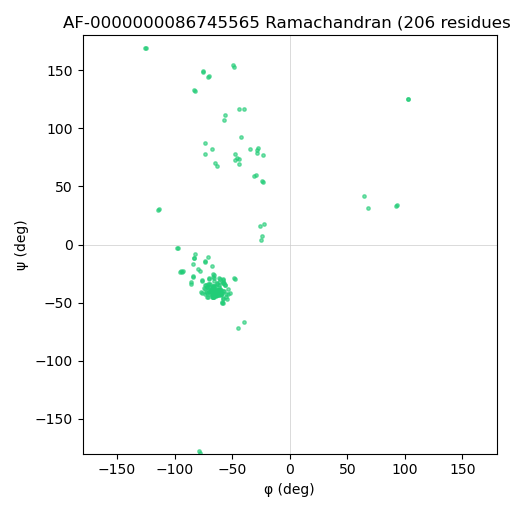. VAL A 1 97 ? -5.59 35.062 27.109 1 39.56 97 VAL A O 1
ATOM 744 N N . THR A 1 98 ? -7.145 35.344 28.219 1 35.28 98 THR A N 1
ATOM 745 C CA . THR A 1 98 ? -7.086 36.594 28.953 1 35.28 98 THR A CA 1
ATOM 746 C C . THR A 1 98 ? -5.965 36.562 29.984 1 35.28 98 THR A C 1
ATOM 748 O O . THR A 1 98 ? -5.875 35.625 30.781 1 35.28 98 THR A O 1
ATOM 751 N N . ALA A 1 99 ? -4.723 36.844 29.578 1 37.16 99 ALA A N 1
ATOM 752 C CA . ALA A 1 99 ? -3.627 37.219 30.469 1 37.16 99 ALA A CA 1
ATOM 753 C C . ALA A 1 99 ? -4.156 37.844 31.766 1 37.16 99 ALA A C 1
ATOM 755 O O . ALA A 1 99 ? -3.387 38.375 32.562 1 37.16 99 ALA A O 1
ATOM 756 N N . ASP A 1 100 ? -5.434 37.875 31.906 1 33.41 100 ASP A N 1
ATOM 757 C CA . ASP A 1 100 ? -5.844 38.5 33.156 1 33.41 100 ASP A CA 1
ATOM 758 C C . ASP A 1 100 ? -5.406 37.656 34.344 1 33.41 100 ASP A C 1
ATOM 760 O O . ASP A 1 100 ? -5.34 38.188 35.469 1 33.41 100 ASP A O 1
ATOM 764 N N . GLU A 1 101 ? -5.297 36.312 34.125 1 35.53 101 GLU A N 1
ATOM 765 C CA . GLU A 1 101 ? -5.199 35.75 35.469 1 35.53 101 GLU A CA 1
ATOM 766 C C . GLU A 1 101 ? -3.77 35.812 36 1 35.53 101 GLU A C 1
ATOM 768 O O . GLU A 1 101 ? -3.49 35.375 37.125 1 35.53 101 GLU A O 1
ATOM 773 N N . ALA A 1 102 ? -2.727 36.125 35.156 1 35.41 102 ALA A N 1
ATOM 774 C CA . ALA A 1 102 ? -1.49 36.219 35.906 1 35.41 102 ALA A CA 1
ATOM 775 C C . ALA A 1 102 ? -1.586 37.344 36.969 1 35.41 102 ALA A C 1
ATOM 777 O O . ALA A 1 102 ? -0.759 37.406 37.875 1 35.41 102 ALA A O 1
ATOM 778 N N . ASN A 1 103 ? -2.363 38.312 36.531 1 29.66 103 ASN A N 1
ATOM 779 C CA . ASN A 1 103 ? -2.309 39.375 37.531 1 29.66 103 ASN A CA 1
ATOM 780 C C . ASN A 1 103 ? -3.074 39.031 38.781 1 29.66 103 ASN A C 1
ATOM 782 O O . ASN A 1 103 ? -3.209 39.875 39.688 1 29.66 103 ASN A O 1
ATOM 786 N N . GLN A 1 104 ? -3.908 37.938 38.531 1 28.5 104 GLN A N 1
ATOM 787 C CA . GLN A 1 104 ? -4.695 37.938 39.75 1 28.5 104 GLN A CA 1
ATOM 788 C C . GLN A 1 104 ? -3.951 37.188 40.875 1 28.5 104 GLN A C 1
ATOM 790 O O . GLN A 1 104 ? -4.32 37.281 42.031 1 28.5 104 GLN A O 1
ATOM 795 N N . ILE A 1 105 ? -2.92 36.375 40.594 1 24.84 105 ILE A N 1
ATOM 796 C CA . ILE A 1 105 ? -2.434 36.094 41.938 1 24.84 105 ILE A CA 1
ATOM 797 C C . ILE A 1 105 ? -1.598 37.281 42.438 1 24.84 105 ILE A C 1
ATOM 799 O O . ILE A 1 105 ? -0.945 37.969 41.625 1 24.84 105 ILE A O 1
ATOM 803 N N . MET B 1 1 ? -1.875 -0.024 -20.344 1 62.28 1 MET B N 1
ATOM 804 C CA . MET B 1 1 ? -1.76 0.796 -19.141 1 62.28 1 MET B CA 1
ATOM 805 C C . MET B 1 1 ? -1.371 2.229 -19.484 1 62.28 1 MET B C 1
ATOM 807 O O . MET B 1 1 ? -0.562 2.451 -20.391 1 62.28 1 MET B O 1
ATOM 811 N N . ASN B 1 2 ? -2.141 3.193 -19.062 1 79.12 2 ASN B N 1
ATOM 812 C CA . ASN B 1 2 ? -1.889 4.602 -19.359 1 79.12 2 ASN B CA 1
ATOM 813 C C . ASN B 1 2 ? -0.665 5.117 -18.609 1 79.12 2 ASN B C 1
ATOM 815 O O . ASN B 1 2 ? -0.266 4.543 -17.594 1 79.12 2 ASN B O 1
ATOM 819 N N . ILE B 1 3 ? 0.031 5.98 -19.25 1 83.69 3 ILE B N 1
ATOM 820 C CA . ILE B 1 3 ? 1.258 6.582 -18.734 1 83.69 3 ILE B CA 1
ATOM 821 C C . ILE B 1 3 ? 1.033 7.082 -17.312 1 83.69 3 ILE B C 1
ATOM 823 O O . ILE B 1 3 ? 1.921 6.973 -16.469 1 83.69 3 ILE B O 1
ATOM 827 N N . ALA B 1 4 ? -0.13 7.41 -17.078 1 83.44 4 ALA B N 1
ATOM 828 C CA . ALA B 1 4 ? -0.431 7.953 -15.75 1 83.44 4 ALA B CA 1
ATOM 829 C C . ALA B 1 4 ? -0.439 6.852 -14.695 1 83.44 4 ALA B C 1
ATOM 831 O O . ALA B 1 4 ? 0.053 7.047 -13.578 1 83.44 4 ALA B O 1
ATOM 832 N N . MET B 1 5 ? -0.955 5.723 -15.141 1 86.06 5 MET B N 1
ATOM 833 C CA . MET B 1 5 ? -0.995 4.582 -14.234 1 86.06 5 MET B CA 1
ATOM 834 C C . MET B 1 5 ? 0.406 4.031 -13.992 1 86.06 5 MET B C 1
ATOM 836 O O . MET B 1 5 ? 0.727 3.604 -12.875 1 86.06 5 MET B O 1
ATOM 840 N N . GLU B 1 6 ? 1.208 4.105 -15 1 90.44 6 GLU B N 1
ATOM 841 C CA . GLU B 1 6 ? 2.582 3.623 -14.891 1 90.44 6 GLU B CA 1
ATOM 842 C C . GLU B 1 6 ? 3.404 4.508 -13.953 1 90.44 6 GLU B C 1
ATOM 844 O O . GLU B 1 6 ? 4.207 4.012 -13.164 1 90.44 6 GLU B O 1
ATOM 849 N N . ARG B 1 7 ? 3.137 5.785 -14.094 1 89.25 7 ARG B N 1
ATOM 850 C CA . ARG B 1 7 ? 3.855 6.723 -13.242 1 89.25 7 ARG B CA 1
ATOM 851 C C . ARG B 1 7 ? 3.447 6.551 -11.781 1 89.25 7 ARG B C 1
ATOM 853 O O . ARG B 1 7 ? 4.297 6.578 -10.883 1 89.25 7 ARG B O 1
ATOM 860 N N . LYS B 1 8 ? 2.225 6.328 -11.648 1 85.88 8 LYS B N 1
ATOM 861 C CA . LYS B 1 8 ? 1.725 6.129 -10.297 1 85.88 8 LYS B CA 1
ATOM 862 C C . LYS B 1 8 ? 2.262 4.836 -9.695 1 85.88 8 LYS B C 1
ATOM 864 O O . LYS B 1 8 ? 2.645 4.801 -8.523 1 85.88 8 LYS B O 1
ATOM 869 N N . THR B 1 9 ? 2.299 3.854 -10.5 1 92.31 9 THR B N 1
ATOM 870 C CA . THR B 1 9 ? 2.83 2.564 -10.07 1 92.31 9 THR B CA 1
ATOM 871 C C . THR B 1 9 ? 4.285 2.699 -9.633 1 92.31 9 THR B C 1
ATOM 873 O O . THR B 1 9 ? 4.672 2.178 -8.578 1 92.31 9 THR B O 1
ATOM 876 N N . LYS B 1 10 ? 5.008 3.432 -10.391 1 90.94 10 LYS B N 1
ATOM 877 C CA . LYS B 1 10 ? 6.426 3.607 -10.094 1 90.94 10 LYS B CA 1
ATOM 878 C C . LYS B 1 10 ? 6.621 4.391 -8.797 1 90.94 10 LYS B C 1
ATOM 880 O O . LYS B 1 10 ? 7.551 4.121 -8.031 1 90.94 10 LYS B O 1
ATOM 885 N N . GLU B 1 11 ? 5.789 5.285 -8.57 1 85.88 11 GLU B N 1
ATOM 886 C CA . GLU B 1 11 ? 5.852 6.078 -7.34 1 85.88 11 GLU B CA 1
ATOM 887 C C . GLU B 1 11 ? 5.555 5.223 -6.113 1 85.88 11 GLU B C 1
ATOM 889 O O . GLU B 1 11 ? 6.254 5.316 -5.102 1 85.88 11 GLU B O 1
ATOM 894 N N . ILE B 1 12 ? 4.582 4.465 -6.234 1 90.12 12 ILE B N 1
ATOM 895 C CA . ILE B 1 12 ? 4.195 3.594 -5.129 1 90.12 12 ILE B CA 1
ATOM 896 C C . ILE B 1 12 ? 5.297 2.57 -4.867 1 90.12 12 ILE B C 1
ATOM 898 O O . ILE B 1 12 ? 5.664 2.326 -3.717 1 90.12 12 ILE B O 1
ATOM 902 N N . GLU B 1 13 ? 5.809 2.07 -5.949 1 91.62 13 GLU B N 1
ATOM 903 C CA . GLU B 1 13 ? 6.91 1.118 -5.828 1 91.62 13 GLU B CA 1
ATOM 904 C C . GLU B 1 13 ? 8.086 1.73 -5.078 1 91.62 13 GLU B C 1
ATOM 906 O O . GLU B 1 13 ? 8.656 1.097 -4.188 1 91.62 13 GLU B O 1
ATOM 911 N N . SER B 1 14 ? 8.422 2.918 -5.465 1 87.81 14 SER B N 1
ATOM 912 C CA . SER B 1 14 ? 9.531 3.617 -4.824 1 87.81 14 SER B CA 1
ATOM 913 C C . SER B 1 14 ? 9.273 3.816 -3.336 1 87.81 14 SER B C 1
ATOM 915 O O . SER B 1 14 ? 10.18 3.645 -2.516 1 87.81 14 SER B O 1
ATOM 917 N N . ARG B 1 15 ? 8.078 4.09 -3.031 1 86.38 15 ARG B N 1
ATOM 918 C CA . ARG B 1 15 ? 7.715 4.301 -1.634 1 86.38 15 ARG B CA 1
ATOM 919 C C . ARG B 1 15 ? 7.812 3.002 -0.841 1 86.38 15 ARG B C 1
ATOM 921 O O . ARG B 1 15 ? 8.273 3 0.301 1 86.38 15 ARG B O 1
ATOM 928 N N . ILE B 1 16 ? 7.418 1.944 -1.435 1 92.06 16 ILE B N 1
ATOM 929 C CA . ILE B 1 16 ? 7.477 0.648 -0.769 1 92.06 16 ILE B CA 1
ATOM 930 C C . ILE B 1 16 ? 8.938 0.25 -0.544 1 92.06 16 ILE B C 1
ATOM 932 O O . ILE B 1 16 ? 9.305 -0.183 0.55 1 92.06 16 ILE B O 1
ATOM 936 N N . ARG B 1 17 ? 9.688 0.483 -1.507 1 90.94 17 ARG B N 1
ATOM 937 C CA . ARG B 1 17 ? 11.102 0.132 -1.396 1 90.94 17 ARG B CA 1
ATOM 938 C C . ARG B 1 17 ? 11.789 0.953 -0.307 1 90.94 17 ARG B C 1
ATOM 940 O O . ARG B 1 17 ? 12.562 0.417 0.486 1 90.94 17 ARG B O 1
ATOM 947 N N . LYS B 1 18 ? 11.461 2.209 -0.31 1 83.56 18 LYS B N 1
ATOM 948 C CA . LYS B 1 18 ? 12.008 3.072 0.736 1 83.56 18 LYS B CA 1
ATOM 949 C C . LYS B 1 18 ? 11.547 2.617 2.117 1 83.56 18 LYS B C 1
ATOM 951 O O . LYS B 1 18 ? 12.328 2.615 3.068 1 83.56 18 LYS B O 1
ATOM 956 N N . GLY B 1 19 ? 10.336 2.225 2.174 1 84.56 19 GLY B N 1
ATOM 957 C CA . GLY B 1 19 ? 9.812 1.718 3.432 1 84.56 19 GLY B CA 1
ATOM 958 C C . GLY B 1 19 ? 10.523 0.464 3.91 1 84.56 19 GLY B C 1
ATOM 959 O O . GLY B 1 19 ? 10.781 0.307 5.105 1 84.56 19 GLY B O 1
ATOM 960 N N . ILE B 1 20 ? 10.82 -0.36 2.99 1 91.25 20 ILE B N 1
ATOM 961 C CA . ILE B 1 20 ? 11.539 -1.587 3.32 1 91.25 20 ILE B CA 1
ATOM 962 C C . ILE B 1 20 ? 12.93 -1.245 3.846 1 91.25 20 ILE B C 1
ATOM 964 O O . ILE B 1 20 ? 13.383 -1.82 4.836 1 91.25 20 ILE B O 1
ATOM 968 N N . ILE B 1 21 ? 13.539 -0.315 3.24 1 86.38 21 ILE B N 1
ATOM 969 C CA . ILE B 1 21 ? 14.883 0.084 3.619 1 86.38 21 ILE B CA 1
ATOM 970 C C . ILE B 1 21 ? 14.867 0.719 5.008 1 86.38 21 ILE B C 1
ATOM 972 O O . ILE B 1 21 ? 15.688 0.386 5.863 1 86.38 21 ILE B O 1
ATOM 976 N N . VAL B 1 22 ? 13.922 1.566 5.258 1 80.5 22 VAL B N 1
ATOM 977 C CA . VAL B 1 22 ? 13.828 2.309 6.512 1 80.5 22 VAL B CA 1
ATOM 978 C C . VAL B 1 22 ? 13.508 1.35 7.656 1 80.5 22 VAL B C 1
ATOM 980 O O . VAL B 1 22 ? 14.094 1.445 8.734 1 80.5 22 VAL B O 1
ATOM 983 N N . THR B 1 23 ? 12.602 0.484 7.449 1 87.69 23 THR B N 1
ATOM 984 C CA . THR B 1 23 ? 12.195 -0.476 8.469 1 87.69 23 THR B CA 1
ATOM 985 C C . THR B 1 23 ? 13.258 -1.554 8.656 1 87.69 23 THR B C 1
ATOM 987 O O . THR B 1 23 ? 13.477 -2.027 9.773 1 87.69 23 THR B O 1
ATOM 990 N N . GLY B 1 24 ? 13.93 -1.936 7.617 1 90.19 24 GLY B N 1
ATOM 991 C CA . GLY B 1 24 ? 14.883 -3.031 7.605 1 90.19 24 GLY B CA 1
ATOM 992 C C . GLY B 1 24 ? 14.328 -4.301 6.984 1 90.19 24 GLY B C 1
ATOM 993 O O . GLY B 1 24 ? 13.281 -4.793 7.402 1 90.19 24 GLY B O 1
ATOM 994 N N . PRO B 1 25 ? 15.055 -4.762 6.004 1 93.06 25 PRO B N 1
ATOM 995 C CA . PRO B 1 25 ? 14.562 -5.934 5.27 1 93.06 25 PRO B CA 1
ATOM 996 C C . PRO B 1 25 ? 14.289 -7.125 6.184 1 93.06 25 PRO B C 1
ATOM 998 O O . PRO B 1 25 ? 13.328 -7.867 5.961 1 93.06 25 PRO B O 1
ATOM 1001 N N . LYS B 1 26 ? 15.07 -7.293 7.211 1 94.75 26 LYS B N 1
ATOM 1002 C CA . LYS B 1 26 ? 14.859 -8.398 8.141 1 94.75 26 LYS B CA 1
ATOM 1003 C C . LYS B 1 26 ? 13.562 -8.219 8.93 1 94.75 26 LYS B C 1
ATOM 1005 O O . LYS B 1 26 ? 12.82 -9.18 9.125 1 94.75 26 LYS B O 1
ATOM 1010 N N . HIS B 1 27 ? 13.305 -7.055 9.367 1 93.44 27 HIS B N 1
ATOM 1011 C CA . HIS B 1 27 ? 12.094 -6.77 10.133 1 93.44 27 HIS B CA 1
ATOM 1012 C C . HIS B 1 27 ? 10.852 -6.914 9.258 1 93.44 27 HIS B C 1
ATOM 1014 O O . HIS B 1 27 ? 9.836 -7.457 9.703 1 93.44 27 HIS B O 1
ATOM 1020 N N . VAL B 1 28 ? 10.961 -6.48 8.062 1 94.88 28 VAL B N 1
ATOM 1021 C CA . VAL B 1 28 ? 9.844 -6.602 7.137 1 94.88 28 VAL B CA 1
ATOM 1022 C C . VAL B 1 28 ? 9.555 -8.078 6.863 1 94.88 28 VAL B C 1
ATOM 1024 O O . VAL B 1 28 ? 8.398 -8.508 6.879 1 94.88 28 VAL B O 1
ATOM 1027 N N . ALA B 1 29 ? 10.648 -8.859 6.648 1 97.25 29 ALA B N 1
ATOM 1028 C CA . ALA B 1 29 ? 10.5 -10.289 6.395 1 97.25 29 ALA B CA 1
ATOM 1029 C C . ALA B 1 29 ? 9.797 -10.984 7.559 1 97.25 29 ALA B C 1
ATOM 1031 O O . ALA B 1 29 ? 8.883 -11.781 7.352 1 97.25 29 ALA B O 1
ATOM 1032 N N . ASP B 1 30 ? 10.164 -10.617 8.727 1 95.12 30 ASP B N 1
ATOM 1033 C CA . ASP B 1 30 ? 9.562 -11.195 9.922 1 95.12 30 ASP B CA 1
ATOM 1034 C C . ASP B 1 30 ? 8.086 -10.82 10.031 1 95.12 30 ASP B C 1
ATOM 1036 O O . ASP B 1 30 ? 7.258 -11.648 10.414 1 95.12 30 ASP B O 1
ATOM 1040 N N . ALA B 1 31 ? 7.797 -9.633 9.617 1 93.44 31 ALA B N 1
ATOM 1041 C CA . ALA B 1 31 ? 6.422 -9.148 9.711 1 93.44 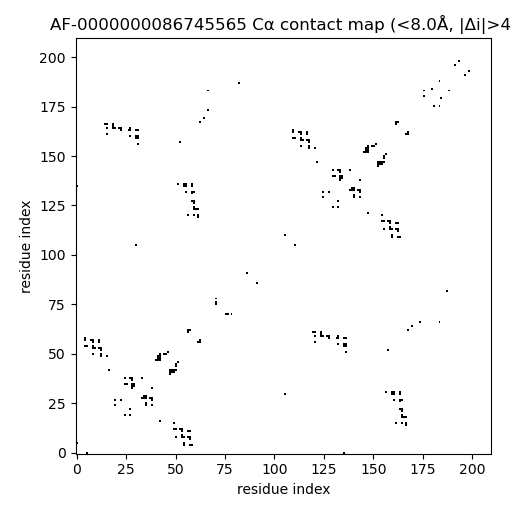31 ALA B CA 1
ATOM 1042 C C . ALA B 1 31 ? 5.523 -9.852 8.695 1 93.44 31 ALA B C 1
ATOM 1044 O O . ALA B 1 31 ? 4.355 -10.125 8.984 1 93.44 31 ALA B O 1
ATOM 1045 N N . VAL B 1 32 ? 6.082 -10.094 7.574 1 94.31 32 VAL B N 1
ATOM 1046 C CA . VAL B 1 32 ? 5.305 -10.719 6.504 1 94.31 32 VAL B CA 1
ATOM 1047 C C . VAL B 1 32 ? 5.297 -12.234 6.688 1 94.31 32 VAL B C 1
ATOM 1049 O O . VAL B 1 32 ? 4.371 -12.914 6.234 1 94.31 32 VAL B O 1
ATOM 1052 N N . GLY B 1 33 ? 6.262 -12.797 7.262 1 93.5 33 GLY B N 1
ATOM 1053 C CA . GLY B 1 33 ? 6.379 -14.227 7.48 1 93.5 33 GLY B CA 1
ATOM 1054 C C . GLY B 1 33 ? 7.137 -14.938 6.375 1 93.5 33 GLY B C 1
ATOM 1055 O O . GLY B 1 33 ? 6.746 -16.031 5.945 1 93.5 33 GLY B O 1
ATOM 1056 N N . VAL B 1 34 ? 8.094 -14.297 5.82 1 94.69 34 VAL B N 1
ATOM 1057 C CA . VAL B 1 34 ? 8.906 -14.898 4.77 1 94.69 34 VAL B CA 1
ATOM 1058 C C . VAL B 1 34 ? 10.383 -14.805 5.148 1 94.69 34 VAL B C 1
ATOM 1060 O O . VAL B 1 34 ? 10.734 -14.195 6.156 1 94.69 34 VAL B O 1
ATOM 1063 N N . HIS B 1 35 ? 11.188 -15.5 4.398 1 95.5 35 HIS B N 1
ATOM 1064 C CA . HIS B 1 35 ? 12.625 -15.375 4.594 1 95.5 35 HIS B CA 1
ATOM 1065 C C . HIS B 1 35 ? 13.148 -14.055 4.02 1 95.5 35 HIS B C 1
ATOM 1067 O O . HIS B 1 35 ? 12.656 -13.586 2.99 1 95.5 35 HIS B O 1
ATOM 1073 N N . GLN B 1 36 ? 14.156 -13.57 4.648 1 93.44 36 GLN B N 1
ATOM 1074 C CA . GLN B 1 36 ? 14.727 -12.289 4.25 1 93.44 36 GLN B CA 1
ATOM 1075 C C . GLN B 1 36 ? 15.172 -12.312 2.791 1 93.44 36 GLN B C 1
ATOM 1077 O O . GLN B 1 36 ? 15.086 -11.305 2.092 1 93.44 36 GLN B O 1
ATOM 1082 N N . SER B 1 37 ? 15.539 -13.391 2.328 1 94.19 37 SER B N 1
ATOM 1083 C CA . SER B 1 37 ? 15.992 -13.516 0.948 1 94.19 37 SER B CA 1
ATOM 1084 C C . SER B 1 37 ? 14.859 -13.25 -0.038 1 94.19 37 SER B C 1
ATOM 1086 O O . SER B 1 37 ? 15.109 -12.898 -1.192 1 94.19 37 SER B O 1
ATOM 1088 N N . GLN B 1 38 ? 13.656 -13.5 0.441 1 94.62 38 GLN B N 1
ATOM 1089 C CA . GLN B 1 38 ? 12.492 -13.281 -0.414 1 94.62 38 GLN B CA 1
ATOM 1090 C C . GLN B 1 38 ? 12.25 -11.789 -0.649 1 94.62 38 GLN B C 1
ATOM 1092 O O . GLN B 1 38 ? 11.828 -11.383 -1.733 1 94.62 38 GLN B O 1
ATOM 1097 N N . ILE B 1 39 ? 12.641 -10.969 0.331 1 94.56 39 ILE B N 1
ATOM 1098 C CA . ILE B 1 39 ? 12.406 -9.531 0.252 1 94.56 39 ILE B CA 1
ATOM 1099 C C . ILE B 1 39 ? 13.18 -8.945 -0.927 1 94.56 39 ILE B C 1
ATOM 1101 O O . ILE B 1 39 ? 12.656 -8.117 -1.676 1 94.56 39 ILE B O 1
ATOM 1105 N N . SER B 1 40 ? 14.445 -9.398 -1.123 1 92.25 40 SER B N 1
ATOM 1106 C CA . SER B 1 40 ? 15.258 -8.93 -2.24 1 92.25 40 SER B CA 1
ATOM 1107 C C . SER B 1 40 ? 14.656 -9.344 -3.576 1 92.25 40 SER B C 1
ATOM 1109 O O . SER B 1 40 ? 14.641 -8.555 -4.527 1 92.25 40 SER B O 1
ATOM 1111 N N . ARG B 1 41 ? 14.125 -10.57 -3.568 1 92.25 41 ARG B N 1
ATOM 1112 C CA . ARG B 1 41 ? 13.516 -11.086 -4.789 1 92.25 41 ARG B CA 1
ATOM 1113 C C . ARG B 1 41 ? 12.25 -10.312 -5.145 1 92.25 41 ARG B C 1
ATOM 1115 O O . ARG B 1 41 ? 11.984 -10.039 -6.316 1 92.25 41 ARG B O 1
ATOM 1122 N N . TRP B 1 42 ? 11.5 -9.93 -4.145 1 93.38 42 TRP B N 1
ATOM 1123 C CA . TRP B 1 42 ? 10.273 -9.172 -4.332 1 93.38 42 TRP B CA 1
ATOM 1124 C C . TRP B 1 42 ? 10.555 -7.832 -5.004 1 93.38 42 TRP B C 1
ATOM 1126 O O . TRP B 1 42 ? 9.711 -7.309 -5.734 1 93.38 42 TRP B O 1
ATOM 1136 N N . GLN B 1 43 ? 11.734 -7.277 -4.797 1 91.56 43 GLN B N 1
ATOM 1137 C CA . GLN B 1 43 ? 12.07 -5.938 -5.266 1 91.56 43 GLN B CA 1
ATOM 1138 C C . GLN B 1 43 ? 12.781 -5.988 -6.617 1 91.56 43 GLN B C 1
ATOM 1140 O O . GLN B 1 43 ? 12.734 -5.023 -7.383 1 91.56 43 GLN B O 1
ATOM 1145 N N . ALA B 1 44 ? 13.383 -7.051 -6.922 1 84 44 ALA B N 1
ATOM 1146 C CA . ALA B 1 44 ? 14.289 -7.152 -8.062 1 84 44 ALA B CA 1
ATOM 1147 C C . ALA B 1 44 ? 13.523 -7.457 -9.344 1 84 44 ALA B C 1
ATOM 1149 O O . ALA B 1 44 ? 13.859 -6.949 -10.414 1 84 44 ALA B O 1
ATOM 1150 N N . GLU B 1 45 ? 12.453 -8.188 -9.234 1 83.56 45 GLU B N 1
ATOM 1151 C CA . GLU B 1 45 ? 11.75 -8.641 -10.43 1 83.56 45 GLU B CA 1
ATOM 1152 C C . GLU B 1 45 ? 10.797 -7.57 -10.953 1 83.56 45 GLU B C 1
ATOM 1154 O O . GLU B 1 45 ? 10.07 -6.949 -10.18 1 83.56 45 GLU B O 1
ATOM 1159 N N . GLU B 1 46 ? 10.828 -7.32 -12.242 1 82.69 46 GLU B N 1
ATOM 1160 C CA . GLU B 1 46 ? 9.961 -6.359 -12.922 1 82.69 46 GLU B CA 1
ATOM 1161 C C . GLU B 1 46 ? 8.492 -6.699 -12.719 1 82.69 46 GLU B C 1
ATOM 1163 O O . GLU B 1 46 ? 7.648 -5.805 -12.633 1 82.69 46 GLU B O 1
ATOM 1168 N N . THR B 1 47 ? 8.234 -7.895 -12.625 1 82.94 47 THR B N 1
ATOM 1169 C CA . THR B 1 47 ? 6.875 -8.352 -12.367 1 82.94 47 THR B CA 1
ATOM 1170 C C . THR B 1 47 ? 6.777 -9.023 -11.008 1 82.94 47 THR B C 1
ATOM 1172 O O . THR B 1 47 ? 6.023 -9.984 -10.836 1 82.94 47 THR B O 1
ATOM 1175 N N . GLY B 1 48 ? 7.645 -8.539 -10.156 1 91 48 GLY B N 1
ATOM 1176 C CA . GLY B 1 48 ? 7.699 -9.133 -8.828 1 91 48 GLY B CA 1
ATOM 1177 C C . GLY B 1 48 ? 6.578 -8.656 -7.918 1 91 48 GLY B C 1
ATOM 1178 O O . GLY B 1 48 ? 5.691 -7.914 -8.352 1 91 48 GLY B O 1
ATOM 1179 N N . PHE B 1 49 ? 6.676 -9.18 -6.777 1 94.5 49 PHE B N 1
ATOM 1180 C CA . PHE B 1 49 ? 5.652 -8.938 -5.766 1 94.5 49 PHE B CA 1
ATOM 1181 C C . PHE B 1 49 ? 5.445 -7.445 -5.547 1 94.5 49 PHE B C 1
ATOM 1183 O O . PHE B 1 49 ? 4.312 -6.961 -5.547 1 94.5 49 PHE B O 1
ATOM 1190 N N . VAL B 1 50 ? 6.492 -6.637 -5.395 1 96.19 50 VAL B N 1
ATOM 1191 C CA . VAL B 1 50 ? 6.418 -5.215 -5.078 1 96.19 50 VAL B CA 1
ATOM 1192 C C . VAL B 1 50 ? 5.789 -4.457 -6.246 1 96.19 50 VAL B C 1
ATOM 1194 O O . VAL B 1 50 ? 4.938 -3.588 -6.047 1 96.19 50 VAL B O 1
ATOM 1197 N N . THR B 1 51 ? 6.168 -4.883 -7.477 1 95.12 51 THR B N 1
ATOM 1198 C CA . THR B 1 51 ? 5.602 -4.25 -8.664 1 95.12 51 THR B CA 1
ATOM 1199 C C . THR B 1 51 ? 4.109 -4.555 -8.773 1 95.12 51 THR B C 1
ATOM 1201 O O . THR B 1 51 ? 3.307 -3.656 -9.047 1 95.12 51 THR B O 1
ATOM 1204 N N . LYS B 1 52 ? 3.697 -5.766 -8.539 1 95.44 52 LYS B N 1
ATOM 1205 C CA . LYS B 1 52 ? 2.293 -6.16 -8.609 1 95.44 52 LYS B CA 1
ATOM 1206 C C . LYS B 1 52 ? 1.47 -5.457 -7.535 1 95.44 52 LYS B C 1
ATOM 1208 O O . LYS B 1 52 ? 0.351 -5.008 -7.793 1 95.44 52 LYS B O 1
ATOM 1213 N N . ALA B 1 53 ? 2.121 -5.387 -6.371 1 96.31 53 ALA B N 1
ATOM 1214 C CA . ALA B 1 53 ? 1.445 -4.68 -5.281 1 96.31 53 ALA B CA 1
ATOM 1215 C C . ALA B 1 53 ? 1.26 -3.203 -5.617 1 96.31 53 ALA B C 1
ATOM 1217 O O . ALA B 1 53 ? 0.19 -2.637 -5.387 1 96.31 53 ALA B O 1
ATOM 1218 N N . ALA B 1 54 ? 2.258 -2.701 -6.207 1 94.94 54 ALA B N 1
ATOM 1219 C CA . ALA B 1 54 ? 2.184 -1.29 -6.574 1 94.94 54 ALA B CA 1
ATOM 1220 C C . ALA B 1 54 ? 1.12 -1.059 -7.648 1 94.94 54 ALA B C 1
ATOM 1222 O O . ALA B 1 54 ? 0.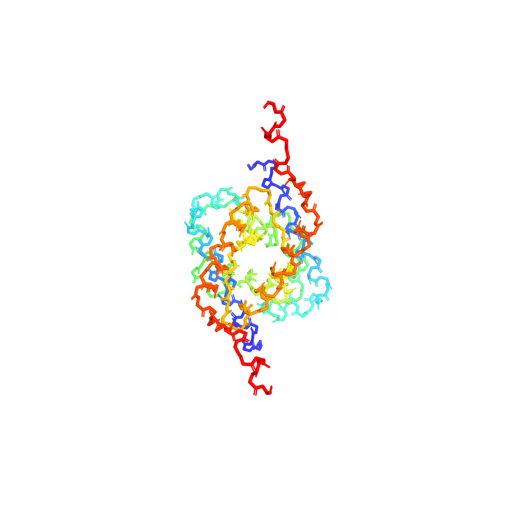361 -0.089 -7.578 1 94.94 54 ALA B O 1
ATOM 1223 N N . LYS B 1 55 ? 1.048 -1.889 -8.617 1 95.31 55 LYS B N 1
ATOM 1224 C CA . LYS B 1 55 ? 0.035 -1.792 -9.664 1 95.31 55 LYS B CA 1
ATOM 1225 C C . LYS B 1 55 ? -1.37 -1.917 -9.086 1 95.31 55 LYS B C 1
ATOM 1227 O O . LYS B 1 55 ? -2.277 -1.182 -9.477 1 95.31 55 LYS B O 1
ATOM 1232 N N . LEU B 1 56 ? -1.514 -2.816 -8.203 1 95.81 56 LEU B N 1
ATOM 1233 C CA . LEU B 1 56 ? -2.793 -2.996 -7.523 1 95.81 56 LEU B CA 1
ATOM 1234 C C . LEU B 1 56 ? -3.209 -1.722 -6.797 1 95.81 56 LEU B C 1
ATOM 1236 O O . LEU B 1 56 ? -4.324 -1.232 -6.984 1 95.81 56 LEU B O 1
ATOM 1240 N N . LEU B 1 57 ? -2.303 -1.199 -6.02 1 94.62 57 LEU B N 1
ATOM 1241 C CA . LEU B 1 57 ? -2.59 -0.004 -5.234 1 94.62 57 LEU B CA 1
ATOM 1242 C C . LEU B 1 57 ? -2.883 1.186 -6.145 1 94.62 57 LEU B C 1
ATOM 1244 O O . LEU B 1 57 ? -3.773 1.988 -5.852 1 94.62 57 LEU B O 1
ATOM 1248 N N . ALA B 1 58 ? -2.145 1.265 -7.184 1 93 58 ALA B N 1
ATOM 1249 C CA . ALA B 1 58 ? -2.387 2.33 -8.156 1 93 58 ALA B CA 1
ATOM 1250 C C . ALA B 1 58 ? -3.76 2.178 -8.805 1 93 58 ALA B C 1
ATOM 1252 O O . ALA B 1 58 ? -4.488 3.158 -8.969 1 93 58 ALA B O 1
ATOM 1253 N N . ALA B 1 59 ? -4.105 1.033 -9.164 1 94.5 59 ALA B N 1
ATOM 1254 C CA . ALA B 1 59 ? -5.359 0.763 -9.859 1 94.5 59 ALA B CA 1
ATOM 1255 C C . ALA B 1 59 ? -6.559 1.11 -8.984 1 94.5 59 ALA B C 1
ATOM 1257 O O . ALA B 1 59 ? -7.574 1.605 -9.477 1 94.5 59 ALA B O 1
ATOM 1258 N N . ILE B 1 60 ? -6.387 0.929 -7.73 1 91.62 60 ILE B N 1
ATOM 1259 C CA . ILE B 1 60 ? -7.539 1.114 -6.852 1 91.62 60 ILE B CA 1
ATOM 1260 C C . ILE B 1 60 ? -7.496 2.51 -6.23 1 91.62 60 ILE B C 1
ATOM 1262 O O . ILE B 1 60 ? -8.391 2.889 -5.477 1 91.62 60 ILE B O 1
ATOM 1266 N N . GLY B 1 61 ? -6.445 3.25 -6.523 1 87.12 61 GLY B N 1
ATOM 1267 C CA . GLY B 1 61 ? -6.312 4.566 -5.922 1 87.12 61 GLY B CA 1
ATOM 1268 C C . GLY B 1 61 ? -6.148 4.52 -4.414 1 87.12 61 GLY B C 1
ATOM 1269 O O . GLY B 1 61 ? -6.816 5.262 -3.689 1 87.12 61 GLY B O 1
ATOM 1270 N N . PHE B 1 62 ? -5.355 3.566 -4.016 1 81.19 62 PHE B N 1
ATOM 1271 C CA . PHE B 1 62 ? -5.184 3.277 -2.596 1 81.19 62 PHE B CA 1
ATOM 1272 C C . PHE B 1 62 ? -4.656 4.5 -1.854 1 81.19 62 PHE B C 1
ATOM 1274 O O . PHE B 1 62 ? -5.027 4.746 -0.705 1 81.19 62 PHE B O 1
ATOM 1281 N N . GLU B 1 63 ? -3.562 5.297 -2.223 1 63.16 63 GLU B N 1
ATOM 1282 C CA . GLU B 1 63 ? -2.963 6.457 -1.571 1 63.16 63 GLU B CA 1
ATOM 1283 C C . GLU B 1 63 ? -3.873 7.676 -1.674 1 63.16 63 GLU B C 1
ATOM 1285 O O . GLU B 1 63 ? -3.512 8.766 -1.229 1 63.16 63 GLU B O 1
ATOM 1290 N N . THR B 1 64 ? -4.82 7.484 -2.457 1 45.34 64 THR B N 1
ATOM 1291 C CA . THR B 1 64 ? -5.496 8.773 -2.529 1 45.34 64 THR B CA 1
ATOM 1292 C C . THR B 1 64 ? -5.715 9.352 -1.132 1 45.34 64 THR B C 1
ATOM 1294 O O . THR B 1 64 ? -6.387 8.734 -0.302 1 45.34 64 THR B O 1
ATOM 1297 N N . PRO B 1 65 ? -4.59 9.883 -0.669 1 40.5 65 PRO B N 1
ATOM 1298 C CA . PRO B 1 65 ? -4.688 10.602 0.599 1 40.5 65 PRO B CA 1
ATOM 1299 C C . PRO B 1 65 ? -6.07 11.211 0.826 1 40.5 65 PRO B C 1
ATOM 1301 O O . PRO B 1 65 ? -6.66 11.773 -0.101 1 40.5 65 PRO B O 1
ATOM 1304 N N . VAL B 1 66 ? -7.039 10.414 1.233 1 32.84 66 VAL B N 1
ATOM 1305 C CA . VAL B 1 66 ? -8.047 11.32 1.789 1 32.84 66 VAL B CA 1
ATOM 1306 C C . VAL B 1 66 ? -7.367 12.406 2.619 1 32.84 66 VAL B C 1
ATOM 1308 O O . VAL B 1 66 ? -6.461 12.117 3.408 1 32.84 66 VAL B O 1
ATOM 1311 N N . SER B 1 67 ? -7.102 13.445 2.018 1 33.31 67 SER B N 1
ATOM 1312 C CA . SER B 1 67 ? -6.633 14.664 2.664 1 33.31 67 SER B CA 1
ATOM 1313 C C . SER B 1 67 ? -7.016 14.688 4.141 1 33.31 67 SER B C 1
ATOM 1315 O O . SER B 1 67 ? -7.895 15.453 4.547 1 33.31 67 SER B O 1
ATOM 1317 N N . GLU B 1 68 ? -7.359 13.547 4.734 1 30.44 68 GLU B N 1
ATOM 1318 C CA . GLU B 1 68 ? -7.734 13.852 6.113 1 30.44 68 GLU B CA 1
ATOM 1319 C C . GLU B 1 68 ? -6.508 14.172 6.961 1 30.44 68 GLU B C 1
ATOM 1321 O O . GLU B 1 68 ? -5.516 13.445 6.93 1 30.44 68 GLU B O 1
ATOM 1326 N N . VAL B 1 69 ? -6.16 15.391 6.926 1 31.66 69 VAL B N 1
ATOM 1327 C CA . VAL B 1 69 ? -5.293 16.031 7.906 1 31.66 69 VAL B CA 1
ATOM 1328 C C . VAL B 1 69 ? -5.477 15.383 9.273 1 31.66 69 VAL B C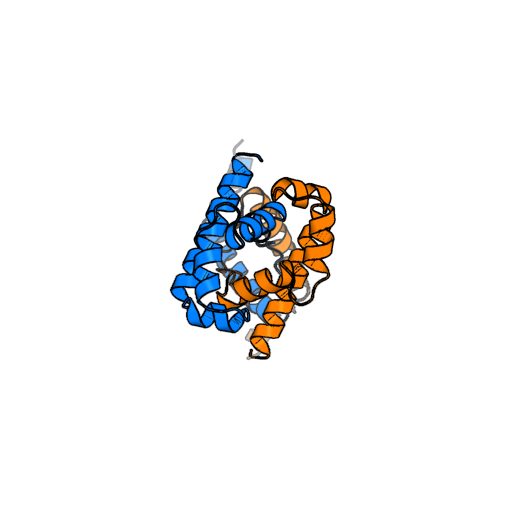 1
ATOM 1330 O O . VAL B 1 69 ? -6.543 15.492 9.883 1 31.66 69 VAL B O 1
ATOM 1333 N N . ILE B 1 70 ? -5.254 14.141 9.43 1 32.53 70 ILE B N 1
ATOM 1334 C CA . ILE B 1 70 ? -5.395 13.664 10.805 1 32.53 70 ILE B CA 1
ATOM 1335 C C . ILE B 1 70 ? -4.203 14.133 11.633 1 32.53 70 ILE B C 1
ATOM 1337 O O . ILE B 1 70 ? -3.057 13.789 11.336 1 32.53 70 ILE B O 1
ATOM 1341 N N . ILE B 1 71 ? -4.145 15.32 12.047 1 31.42 71 ILE B N 1
ATOM 1342 C CA . ILE B 1 71 ? -3.24 15.898 13.039 1 31.42 71 ILE B CA 1
ATOM 1343 C C . ILE B 1 71 ? -3.16 14.984 14.258 1 31.42 71 ILE B C 1
ATOM 1345 O O . ILE B 1 71 ? -4.16 14.781 14.953 1 31.42 71 ILE B O 1
ATOM 1349 N N . HIS B 1 72 ? -2.537 13.93 14.219 1 33.97 72 HIS B N 1
ATOM 1350 C CA . HIS B 1 72 ? -2.32 13.164 15.438 1 33.97 72 HIS B CA 1
ATOM 1351 C C . HIS B 1 72 ? -1.789 14.055 16.562 1 33.97 72 HIS B C 1
ATOM 1353 O O . HIS B 1 72 ? -1.243 15.133 16.297 1 33.97 72 HIS B O 1
ATOM 1359 N N . GLY B 1 73 ? -2.076 13.594 17.734 1 32.66 73 GLY B N 1
ATOM 1360 C CA . GLY B 1 73 ? -1.806 14.336 18.953 1 32.66 73 GLY B CA 1
ATOM 1361 C C . GLY B 1 73 ? -0.427 14.961 18.984 1 32.66 73 GLY B C 1
ATOM 1362 O O . GLY B 1 73 ? -0.293 16.172 19.188 1 32.66 73 GLY B O 1
ATOM 1363 N N . GLU B 1 74 ? 0.646 14.102 19.141 1 38.19 74 GLU B N 1
ATOM 1364 C CA . GLU B 1 74 ? 1.996 14.648 19.266 1 38.19 74 GLU B CA 1
ATOM 1365 C C . GLU B 1 74 ? 2.428 15.336 17.969 1 38.19 74 GLU B C 1
ATOM 1367 O O . GLU B 1 74 ? 3.143 16.344 18 1 38.19 74 GLU B O 1
ATOM 1372 N N . GLU B 1 75 ? 1.991 14.891 16.938 1 39.31 75 GLU B N 1
ATOM 1373 C CA . GLU B 1 75 ? 2.338 15.43 15.625 1 39.31 75 GLU B CA 1
ATOM 1374 C C . GLU B 1 75 ? 1.568 16.719 15.336 1 39.31 75 GLU B C 1
ATOM 1376 O O . GLU B 1 75 ? 2.023 17.562 14.555 1 39.31 75 GLU B O 1
ATOM 1381 N N . THR B 1 76 ? 0.513 16.844 16 1 42.78 76 THR B N 1
ATOM 1382 C CA . THR B 1 76 ? -0.199 18.125 15.945 1 42.78 76 THR B CA 1
ATOM 1383 C C . THR B 1 76 ? 0.721 19.266 16.344 1 42.78 76 THR B C 1
ATOM 1385 O O . THR B 1 76 ? 0.705 20.328 15.727 1 42.78 76 THR B O 1
ATOM 1388 N N . ALA B 1 77 ? 1.444 18.938 17.391 1 43.41 77 ALA B N 1
ATOM 1389 C CA . ALA B 1 77 ? 2.377 19.953 17.875 1 43.41 77 ALA B CA 1
ATOM 1390 C C . ALA B 1 77 ? 3.486 20.203 16.859 1 43.41 77 ALA B C 1
ATOM 1392 O O . ALA B 1 77 ? 3.891 21.344 16.641 1 43.41 77 ALA B O 1
ATOM 1393 N N . GLN B 1 78 ? 3.918 19.188 16.219 1 44.91 78 GLN B N 1
ATOM 1394 C CA . GLN B 1 78 ? 4.992 19.328 15.25 1 44.91 78 GLN B CA 1
ATOM 1395 C C . GLN B 1 78 ? 4.477 19.938 13.953 1 44.91 78 GLN B C 1
ATOM 1397 O O . GLN B 1 78 ? 5.156 20.766 13.336 1 44.91 78 GLN B O 1
ATOM 1402 N N . ILE B 1 79 ? 3.373 19.5 13.562 1 49.12 79 ILE B N 1
ATOM 1403 C CA . ILE B 1 79 ? 2.764 20.156 12.414 1 49.12 79 ILE B CA 1
ATOM 1404 C C . ILE B 1 79 ? 2.469 21.625 12.75 1 49.12 79 ILE B C 1
ATOM 1406 O O . ILE B 1 79 ? 2.74 22.516 11.945 1 49.12 79 ILE B O 1
ATOM 1410 N N . ALA B 1 80 ? 1.956 21.734 13.945 1 47.62 80 ALA B N 1
ATOM 1411 C CA . ALA B 1 80 ? 1.75 23.109 14.398 1 47.62 80 ALA B CA 1
ATOM 1412 C C . ALA B 1 80 ? 3.057 23.891 14.375 1 47.62 80 ALA B C 1
ATOM 1414 O O . ALA B 1 80 ? 3.082 25.062 13.953 1 47.62 80 ALA B O 1
ATOM 1415 N N . LYS B 1 81 ? 4.027 23.188 14.766 1 51.09 81 LYS B N 1
ATOM 1416 C CA . LYS B 1 81 ? 5.336 23.844 14.773 1 51.09 81 LYS B CA 1
ATOM 1417 C C . LYS B 1 81 ? 5.848 24.047 13.352 1 51.09 81 LYS B C 1
ATOM 1419 O O . LYS B 1 81 ? 6.395 25.109 13.031 1 51.09 81 LYS B O 1
ATOM 1424 N N . ALA B 1 82 ? 5.664 23.078 12.555 1 50.47 82 ALA B N 1
ATOM 1425 C CA . ALA B 1 82 ? 6.137 23.188 11.18 1 50.47 82 ALA B CA 1
ATOM 1426 C C . ALA B 1 82 ? 5.309 24.203 10.391 1 50.47 82 ALA B C 1
ATOM 1428 O O . ALA B 1 82 ? 5.855 25 9.625 1 50.47 82 ALA B O 1
ATOM 1429 N N . LEU B 1 83 ? 4.105 24.156 10.633 1 53.53 83 LEU B N 1
ATOM 1430 C CA . LEU B 1 83 ? 3.229 25.156 10.031 1 53.53 83 LEU B CA 1
ATOM 1431 C C . LEU B 1 83 ? 3.582 26.562 10.523 1 53.53 83 LEU B C 1
ATOM 1433 O O . LEU B 1 83 ? 3.6 27.516 9.742 1 53.53 83 LEU B O 1
ATOM 1437 N N . GLN B 1 84 ? 3.826 26.594 11.75 1 50.97 84 GLN B N 1
ATOM 1438 C CA . GLN B 1 84 ? 4.285 27.859 12.312 1 50.97 84 GLN B CA 1
ATOM 1439 C C . GLN B 1 84 ? 5.594 28.297 11.672 1 50.97 84 GLN B C 1
ATOM 1441 O O . GLN B 1 84 ? 5.77 29.484 11.367 1 50.97 84 GLN B O 1
ATOM 1446 N N . GLU B 1 85 ? 6.383 27.406 11.516 1 51.59 85 GLU B N 1
ATOM 1447 C CA . GLU B 1 85 ? 7.668 27.734 10.914 1 51.59 85 GLU B CA 1
ATOM 1448 C C . GLU B 1 85 ? 7.504 28.156 9.453 1 51.59 85 GLU B C 1
ATOM 1450 O O . GLU B 1 85 ? 8.148 29.094 8.984 1 51.59 85 GLU B O 1
ATOM 1455 N N . MET B 1 86 ? 6.672 27.5 8.852 1 50.94 86 MET B N 1
ATOM 1456 C CA . MET B 1 86 ? 6.398 27.844 7.457 1 50.94 86 MET B CA 1
ATOM 1457 C C . MET B 1 86 ? 5.688 29.188 7.355 1 50.94 86 MET B C 1
ATOM 1459 O O . MET B 1 86 ? 6.012 30 6.488 1 50.94 86 MET B O 1
ATOM 1463 N N . LEU B 1 87 ? 4.785 29.328 8.219 1 49.12 87 LEU B N 1
ATOM 1464 C CA . LEU B 1 87 ? 4.082 30.594 8.273 1 49.12 87 LEU B CA 1
ATOM 1465 C C . LEU B 1 87 ? 5.039 31.734 8.641 1 49.12 87 LEU B C 1
ATOM 1467 O O . LEU B 1 87 ? 4.93 32.844 8.102 1 49.12 87 LEU B O 1
ATOM 1471 N N . SER B 1 88 ? 5.809 31.406 9.469 1 49.91 88 SER B N 1
ATOM 1472 C CA . SER B 1 88 ? 6.832 32.375 9.82 1 49.91 88 SER B CA 1
ATOM 1473 C C . SER B 1 88 ? 7.719 32.719 8.617 1 49.91 88 SER B C 1
ATOM 1475 O O . SER B 1 88 ? 8.086 33.875 8.406 1 49.91 88 SER B O 1
ATOM 1477 N N . HIS B 1 89 ? 7.98 31.734 7.902 1 50.91 89 HIS B N 1
ATOM 1478 C CA . HIS B 1 89 ? 8.805 31.938 6.719 1 50.91 89 HIS B CA 1
ATOM 1479 C C . HIS B 1 89 ? 8.031 32.688 5.633 1 50.91 89 HIS B C 1
ATOM 1481 O O . HIS B 1 89 ? 8.586 33.531 4.934 1 50.91 89 HIS B O 1
ATOM 1487 N N . LEU B 1 90 ? 6.902 32.25 5.477 1 46.34 90 LEU B N 1
ATOM 1488 C CA . LEU B 1 90 ? 6.039 32.938 4.52 1 46.34 90 LEU B CA 1
ATOM 1489 C C . LEU B 1 90 ? 5.773 34.375 4.961 1 46.34 90 LEU B C 1
ATOM 1491 O O . LEU B 1 90 ? 5.723 35.312 4.129 1 46.34 90 LEU B O 1
ATOM 1495 N N . ARG B 1 91 ? 5.555 34.406 6.164 1 47.41 91 ARG B N 1
ATOM 1496 C CA . ARG B 1 91 ? 5.48 35.781 6.707 1 47.41 91 ARG B CA 1
ATOM 1497 C C . ARG B 1 91 ? 6.793 36.5 6.496 1 47.41 91 ARG B C 1
ATOM 1499 O O . ARG B 1 91 ? 6.793 37.719 6.211 1 47.41 91 ARG B O 1
ATOM 1506 N N . GLU B 1 92 ? 7.77 35.719 6.594 1 47.72 92 GLU B N 1
ATOM 1507 C CA . GLU B 1 92 ? 9.023 36.438 6.332 1 47.72 92 GLU B CA 1
ATOM 1508 C C . GLU B 1 92 ? 9.211 36.688 4.836 1 47.72 92 GLU B C 1
ATOM 1510 O O . GLU B 1 92 ? 9.797 37.688 4.441 1 47.72 92 GLU B O 1
ATOM 1515 N N . SER B 1 93 ? 8.695 35.75 4.074 1 44.69 93 SER B N 1
ATOM 1516 C CA . SER B 1 93 ? 8.844 35.969 2.641 1 44.69 93 SER B CA 1
ATOM 1517 C C . SER B 1 93 ? 7.625 36.688 2.068 1 44.69 93 SER B C 1
ATOM 1519 O O . SER B 1 93 ? 7.582 37 0.875 1 44.69 93 SER B O 1
ATOM 1521 N N . ALA B 1 94 ? 6.473 36.656 2.666 1 42.66 94 ALA B N 1
ATOM 1522 C CA . ALA B 1 94 ? 5.352 37.438 2.189 1 42.66 94 ALA B CA 1
ATOM 1523 C C . ALA B 1 94 ? 5.719 38.938 2.141 1 42.66 94 ALA B C 1
ATOM 1525 O O . ALA B 1 94 ? 6.227 39.469 3.117 1 42.66 94 ALA B O 1
ATOM 1526 N N . PRO B 1 95 ? 5.871 39.375 1.101 1 40.31 95 PRO B N 1
ATOM 1527 C CA . PRO B 1 95 ? 6.113 40.812 0.995 1 40.31 95 PRO B CA 1
ATOM 1528 C C . PRO B 1 95 ? 5.262 41.625 1.965 1 40.31 95 PRO B C 1
ATOM 1530 O O . PRO B 1 95 ? 4.18 41.188 2.365 1 40.31 95 PRO B O 1
ATOM 1533 N N . SER B 1 96 ? 5.691 42.375 2.955 1 39.09 96 SER B N 1
ATOM 1534 C CA . SER B 1 96 ? 5.074 43.5 3.662 1 39.09 96 SER B CA 1
ATOM 1535 C C . SER B 1 96 ? 4.008 44.188 2.809 1 39.09 96 SER B C 1
ATOM 1537 O O . SER B 1 96 ? 4.324 44.844 1.822 1 39.09 96 SER B O 1
ATOM 1539 N N . VAL B 1 97 ? 3.098 43.594 2.316 1 39.31 97 VAL B N 1
ATOM 1540 C CA . VAL B 1 97 ? 2.076 44.438 1.74 1 39.31 97 VAL B CA 1
ATOM 1541 C C . VAL B 1 97 ? 1.771 45.594 2.699 1 39.31 97 VAL B C 1
ATOM 1543 O O . VAL B 1 97 ? 1.336 45.375 3.832 1 39.31 97 VAL B O 1
ATOM 1546 N N . THR B 1 98 ? 2.615 46.531 2.916 1 35.44 98 THR B N 1
ATOM 1547 C CA . THR B 1 98 ? 2.467 47.906 3.33 1 35.44 98 THR B CA 1
ATOM 1548 C C . THR B 1 98 ? 1.116 48.469 2.881 1 35.44 98 THR B C 1
ATOM 1550 O O . THR B 1 98 ? 0.763 48.375 1.704 1 35.44 98 THR B O 1
ATOM 1553 N N . ALA B 1 99 ? 0.042 48.188 3.633 1 37.19 99 ALA B N 1
ATOM 1554 C CA . ALA B 1 99 ? -1.2 48.938 3.576 1 37.19 99 ALA B CA 1
ATOM 1555 C C . ALA B 1 99 ? -0.948 50.344 3.064 1 37.19 99 ALA B C 1
ATOM 1557 O O . ALA B 1 99 ? -1.833 51.219 3.127 1 37.19 99 ALA B O 1
ATOM 1558 N N . ASP B 1 100 ? 0.23 50.625 2.633 1 33.19 100 ASP B N 1
ATOM 1559 C CA . ASP B 1 100 ? 0.363 51.969 2.131 1 33.19 100 ASP B CA 1
ATOM 1560 C C . ASP B 1 100 ? -0.458 52.188 0.86 1 33.19 100 ASP B C 1
ATOM 1562 O O . ASP B 1 100 ? -0.827 53.312 0.524 1 33.19 100 ASP B O 1
ATOM 1566 N N . GLU B 1 101 ? -0.664 51.062 0.089 1 35.84 101 GLU B N 1
ATOM 1567 C CA . GLU B 1 101 ? -1.235 51.594 -1.144 1 35.84 101 GLU B CA 1
ATOM 1568 C C . GLU B 1 101 ? -2.742 51.812 -1.012 1 35.84 101 GLU B C 1
ATOM 1570 O O . GLU B 1 101 ? -3.41 52.188 -1.975 1 35.84 101 GLU B O 1
ATOM 1575 N N . ALA B 1 102 ? -3.414 51.281 0.082 1 35.09 102 ALA B N 1
ATOM 1576 C CA . ALA B 1 102 ? -4.801 51.75 0.051 1 35.09 102 ALA B CA 1
ATOM 1577 C C . ALA B 1 102 ? -4.883 53.25 0.069 1 35.09 102 ALA B C 1
ATOM 1579 O O . ALA B 1 102 ? -5.93 53.844 -0.244 1 35.09 102 ALA B O 1
ATOM 1580 N N . ASN B 1 103 ? -3.932 53.781 0.75 1 30.09 103 ASN B N 1
ATOM 1581 C CA . ASN B 1 103 ? -4.172 55.219 0.865 1 30.09 103 ASN B CA 1
ATOM 1582 C C . ASN B 1 103 ? -3.887 55.938 -0.447 1 30.09 103 ASN B C 1
ATOM 1584 O O . ASN B 1 103 ? -3.957 57.188 -0.512 1 30.09 103 ASN B O 1
ATOM 1588 N N . GLN B 1 104 ? -3.186 55.094 -1.275 1 28.81 104 GLN B N 1
ATOM 1589 C CA . GLN B 1 104 ? -2.842 56.031 -2.348 1 28.81 104 GLN B CA 1
ATOM 1590 C C . GLN B 1 104 ? -4 56.188 -3.328 1 28.81 104 GLN B C 1
ATOM 1592 O O . GLN B 1 104 ? -3.957 57.031 -4.215 1 28.81 104 GLN B O 1
ATOM 1597 N N . ILE B 1 105 ? -5.113 55.375 -3.244 1 24.53 105 ILE B N 1
ATOM 1598 C CA . ILE B 1 105 ? -6.004 56.125 -4.129 1 24.53 105 ILE B CA 1
ATOM 1599 C C . ILE B 1 105 ? -6.531 57.344 -3.406 1 24.53 105 ILE B C 1
ATOM 1601 O O . ILE B 1 105 ? -6.711 57.344 -2.188 1 24.53 105 ILE B O 1
#

Sequence (210 aa):
MNIAMERKTKEIESRIRKGIIVTGPKHVADAVGVHQSQISRWQAEETGFVTKAAKLLAAIGFETPVSEVIIHGEETAQIAKALQEMLSHLRESAPSVTADEANQIMNIAMERKTKEIESRIRKGIIVTGPKHVADAVGVHQSQISRWQAEETGFVTKAAKLLAAIGFETPVSEVIIHGEETAQIAKALQEMLSHLRESAPSVTADEANQI

Nearest PDB structures (foldseek):
  8igr-assembly1_C  TM=7.171E-01  e=9.858E-04  Opitutus terrae
  1zs4-assembly1_C  TM=7.331E-01  e=1.681E-03  Lambdavirus lambda
  1xwr-assembly1_B  TM=6.800E-01  e=4.607E-03  Lambdavirus lambda
  1xwr-assembly1_C  TM=6.843E-01  e=1.190E-02  Lambdavirus lambda
  1zs4-assembly1_B  TM=6.550E-01  e=7.404E-03  Lambdavirus lambda

Radius of gyration: 22.85 Å; Cα contacts (8 Å, |Δi|>4): 162; chains: 2; bounding box: 31×73×61 Å

Organism: NCBI:txid471575

pLDDT: mean 70.43, std 25.01, range [24.53, 97.25]